Protein AF-A0A0C3QKX6-F1 (afdb_monomer_lite)

Radius of gyration: 18.32 Å; chains: 1; bounding box: 44×55×42 Å

Structure (mmCIF, N/CA/C/O backbone):
data_AF-A0A0C3QKX6-F1
#
_entry.id   AF-A0A0C3QKX6-F1
#
loop_
_atom_site.group_PDB
_atom_site.id
_atom_site.type_symbol
_atom_site.label_atom_id
_atom_site.label_alt_id
_atom_site.label_comp_id
_atom_site.label_asym_id
_atom_site.label_entity_id
_atom_site.label_seq_id
_atom_site.pdbx_PDB_ins_code
_atom_site.Cartn_x
_atom_site.Cartn_y
_atom_site.Cartn_z
_atom_site.occupancy
_atom_site.B_iso_or_equiv
_atom_site.auth_seq_id
_atom_site.auth_comp_id
_atom_site.auth_asym_id
_atom_site.auth_atom_id
_atom_site.pdbx_PDB_model_num
ATOM 1 N N . MET A 1 1 ? 13.218 -10.343 -18.473 1.00 65.88 1 MET A N 1
ATOM 2 C CA . MET A 1 1 ? 12.762 -9.660 -17.241 1.00 65.88 1 MET A CA 1
ATOM 3 C C . MET A 1 1 ? 13.297 -10.344 -15.984 1.00 65.88 1 MET A C 1
ATOM 5 O O . MET A 1 1 ? 13.924 -9.655 -15.203 1.00 65.88 1 MET A O 1
ATOM 9 N N . VAL A 1 2 ? 13.176 -11.673 -15.827 1.00 74.62 2 VAL A N 1
ATOM 10 C CA . VAL A 1 2 ? 13.753 -12.429 -14.684 1.00 74.62 2 VAL A CA 1
ATOM 11 C C . VAL A 1 2 ? 15.234 -12.101 -14.437 1.00 74.62 2 VAL A C 1
ATOM 13 O O . VAL A 1 2 ? 15.577 -11.628 -13.361 1.00 74.62 2 VAL A O 1
ATOM 16 N N . ALA A 1 3 ? 16.096 -12.263 -15.447 1.00 73.19 3 ALA A N 1
ATOM 17 C CA . ALA A 1 3 ? 17.525 -11.946 -15.328 1.00 73.19 3 ALA A CA 1
ATOM 18 C C . ALA A 1 3 ? 17.799 -10.447 -15.089 1.00 73.19 3 ALA A C 1
ATOM 20 O O . ALA A 1 3 ? 18.686 -10.092 -14.325 1.00 73.19 3 ALA A O 1
ATOM 21 N N . LEU A 1 4 ? 16.995 -9.562 -15.696 1.00 73.75 4 LEU A N 1
ATOM 22 C CA . LEU A 1 4 ? 17.106 -8.107 -15.523 1.00 73.75 4 LEU A CA 1
ATOM 23 C C . LEU A 1 4 ? 16.864 -7.693 -14.064 1.00 73.75 4 LEU A C 1
ATOM 25 O O . LEU A 1 4 ? 17.523 -6.796 -13.554 1.00 73.75 4 LEU A O 1
ATOM 29 N N . LEU A 1 5 ? 15.918 -8.358 -13.402 1.00 75.00 5 LEU A N 1
ATOM 30 C CA . LEU A 1 5 ? 15.537 -8.086 -12.020 1.00 75.00 5 LEU A CA 1
ATOM 31 C C . LEU A 1 5 ? 16.319 -8.938 -11.007 1.00 75.00 5 LEU A C 1
ATOM 33 O O . LEU A 1 5 ? 16.032 -8.857 -9.819 1.00 75.00 5 LEU A O 1
ATOM 37 N N . GLY A 1 6 ? 17.284 -9.754 -11.451 1.00 70.81 6 GLY A N 1
ATOM 38 C CA . GLY A 1 6 ? 18.056 -10.629 -10.560 1.00 70.81 6 GLY A CA 1
ATOM 39 C C . GLY A 1 6 ? 17.220 -11.739 -9.910 1.00 70.81 6 GLY A C 1
ATOM 40 O O . GLY A 1 6 ? 17.608 -12.292 -8.891 1.00 70.81 6 GLY A O 1
ATOM 41 N N . LEU A 1 7 ? 16.066 -12.088 -10.488 1.00 76.56 7 LEU A N 1
ATOM 42 C CA . LEU A 1 7 ? 15.128 -13.071 -9.922 1.00 76.56 7 LEU A CA 1
ATOM 43 C C . LEU A 1 7 ? 15.490 -14.523 -10.272 1.00 76.56 7 LEU A C 1
ATOM 45 O O . LEU A 1 7 ? 14.689 -15.434 -10.067 1.00 76.56 7 LEU A O 1
ATOM 49 N N . ASN A 1 8 ? 16.668 -14.752 -10.856 1.00 74.56 8 ASN A N 1
ATOM 50 C CA . ASN A 1 8 ? 17.126 -16.096 -11.177 1.00 74.56 8 ASN A CA 1
ATOM 51 C C . ASN A 1 8 ? 17.702 -16.758 -9.917 1.00 74.56 8 ASN A C 1
ATOM 53 O O . ASN A 1 8 ? 18.554 -16.175 -9.253 1.00 74.56 8 ASN A O 1
ATOM 57 N N . GLN A 1 9 ? 17.283 -17.989 -9.612 1.00 61.44 9 GLN A N 1
ATOM 58 C CA . GLN A 1 9 ? 17.730 -18.720 -8.415 1.00 61.44 9 GLN A CA 1
ATOM 59 C C . GLN A 1 9 ? 19.244 -18.996 -8.396 1.00 61.44 9 GLN A C 1
ATOM 61 O O . GLN A 1 9 ? 19.802 -19.243 -7.330 1.00 61.44 9 GLN A O 1
ATOM 66 N N . GLN A 1 10 ? 19.887 -18.940 -9.566 1.00 60.22 10 GLN A N 1
ATOM 67 C CA . GLN A 1 10 ? 21.320 -19.167 -9.780 1.00 60.22 10 GLN A CA 1
ATOM 68 C C . GLN A 1 10 ? 22.172 -17.885 -9.708 1.00 60.22 10 GLN A C 1
ATOM 70 O O . GLN A 1 10 ? 23.365 -17.945 -9.975 1.00 60.22 10 GLN A O 1
ATOM 75 N N . SER A 1 11 ? 21.572 -16.725 -9.420 1.00 62.50 11 SER A N 1
ATOM 76 C CA . SER A 1 11 ? 22.309 -15.466 -9.257 1.00 62.50 11 SER A CA 1
ATOM 77 C C . SER A 1 11 ? 22.877 -15.362 -7.843 1.00 62.50 11 SER A C 1
ATOM 79 O O . SER A 1 11 ? 22.126 -15.513 -6.876 1.00 62.50 11 SER A O 1
ATOM 81 N N . ASP A 1 12 ? 24.167 -15.040 -7.727 1.00 61.84 12 ASP A N 1
ATOM 82 C CA . ASP A 1 12 ? 24.819 -14.754 -6.440 1.00 61.84 12 ASP A CA 1
ATOM 83 C C . ASP A 1 12 ? 24.226 -13.501 -5.774 1.00 61.84 12 ASP A C 1
ATOM 85 O O . ASP A 1 12 ? 24.176 -13.393 -4.551 1.00 61.84 12 ASP A O 1
ATOM 89 N N . THR A 1 13 ? 23.671 -12.580 -6.569 1.00 66.44 13 THR A N 1
ATOM 90 C CA . THR A 1 13 ? 22.948 -11.411 -6.070 1.00 66.44 13 THR A CA 1
ATOM 91 C C . THR A 1 13 ? 21.443 -11.615 -6.112 1.00 66.44 13 THR A C 1
ATOM 93 O O . THR A 1 13 ? 20.811 -11.594 -7.172 1.00 66.44 13 THR A O 1
ATOM 96 N N . ARG A 1 14 ? 20.856 -11.799 -4.924 1.00 73.50 14 ARG A N 1
ATOM 97 C CA . ARG A 1 14 ? 19.404 -11.839 -4.732 1.00 73.50 14 ARG A CA 1
ATOM 98 C C . ARG A 1 14 ? 18.865 -10.447 -4.393 1.00 73.50 14 ARG A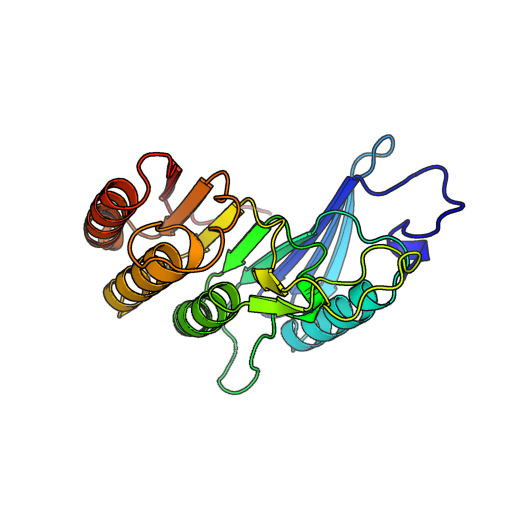 C 1
ATOM 100 O O . ARG A 1 14 ? 19.456 -9.755 -3.557 1.00 73.50 14 ARG A O 1
ATOM 107 N N . PRO A 1 15 ? 17.740 -10.034 -4.999 1.00 82.12 15 PRO A N 1
ATOM 108 C CA . PRO A 1 15 ? 17.103 -8.779 -4.647 1.00 82.12 15 PRO A CA 1
ATOM 109 C C . PRO A 1 15 ? 16.509 -8.855 -3.237 1.00 82.12 15 PRO A C 1
ATOM 111 O O . PRO A 1 15 ? 15.791 -9.796 -2.901 1.00 82.12 15 PRO A O 1
ATOM 114 N N . LEU A 1 16 ? 16.794 -7.829 -2.440 1.00 87.25 16 LEU A N 1
ATOM 115 C CA . LEU A 1 16 ? 16.204 -7.575 -1.125 1.00 87.25 16 LEU A CA 1
ATOM 116 C C . LEU A 1 16 ? 14.766 -7.067 -1.229 1.00 87.25 16 LEU A C 1
ATOM 118 O O . LEU A 1 16 ? 13.951 -7.315 -0.349 1.00 87.25 16 LEU A O 1
ATOM 122 N N . GLY A 1 17 ? 14.471 -6.330 -2.297 1.00 91.56 17 GLY A N 1
ATOM 123 C CA . GLY A 1 17 ? 13.167 -5.733 -2.532 1.00 91.56 17 GLY A CA 1
ATOM 124 C C . GLY A 1 17 ? 13.122 -5.005 -3.867 1.00 91.56 17 GLY A C 1
ATOM 125 O O . GLY A 1 17 ? 14.162 -4.625 -4.420 1.00 91.56 17 GLY A O 1
ATOM 126 N N . ILE A 1 18 ? 11.915 -4.813 -4.386 1.00 94.06 18 ILE A N 1
ATOM 127 C CA . ILE A 1 18 ? 11.672 -4.094 -5.638 1.00 94.06 18 ILE A CA 1
ATOM 128 C C . ILE A 1 18 ? 10.674 -2.974 -5.368 1.00 94.06 18 ILE A C 1
ATOM 130 O O . ILE A 1 18 ? 9.546 -3.233 -4.970 1.00 94.06 18 ILE A O 1
ATOM 134 N N . SER A 1 19 ? 11.058 -1.732 -5.639 1.00 95.12 19 SER A N 1
ATOM 135 C CA . SER A 1 19 ? 10.144 -0.595 -5.577 1.00 95.12 19 SER A CA 1
ATOM 136 C C . SER A 1 19 ? 9.721 -0.196 -6.989 1.00 95.12 19 SER A C 1
ATOM 138 O O . SER A 1 19 ? 10.561 0.094 -7.838 1.00 95.12 19 SER A O 1
ATOM 140 N N . ILE A 1 20 ? 8.418 -0.198 -7.254 1.00 94.88 20 ILE A N 1
ATOM 141 C CA . ILE A 1 20 ? 7.814 0.136 -8.543 1.00 94.88 20 ILE A CA 1
ATOM 142 C C . ILE A 1 20 ? 6.993 1.404 -8.354 1.00 94.88 20 ILE A C 1
ATOM 144 O O . ILE A 1 20 ? 6.008 1.401 -7.619 1.00 94.88 20 ILE A O 1
ATOM 148 N N . ALA A 1 21 ? 7.366 2.478 -9.038 1.00 92.69 21 ALA A N 1
ATOM 149 C CA . ALA A 1 21 ? 6.599 3.712 -9.069 1.00 92.69 21 ALA A CA 1
ATOM 150 C C . ALA A 1 21 ? 6.057 3.943 -10.479 1.00 92.69 21 ALA A C 1
ATOM 152 O O . ALA A 1 21 ? 6.812 3.981 -11.446 1.00 92.69 21 ALA A O 1
ATOM 153 N N . ALA A 1 22 ? 4.744 4.094 -10.596 1.00 90.12 22 ALA A N 1
ATOM 154 C CA . ALA A 1 22 ? 4.082 4.506 -11.823 1.00 90.12 22 ALA A CA 1
ATOM 155 C C . ALA A 1 22 ? 3.551 5.923 -11.636 1.00 90.12 22 ALA A C 1
ATOM 157 O O . ALA A 1 22 ? 2.748 6.150 -10.735 1.00 90.12 22 ALA A O 1
ATOM 158 N N . ASP A 1 23 ? 3.985 6.854 -12.479 1.00 86.31 23 ASP A N 1
ATOM 159 C CA . ASP A 1 23 ? 3.578 8.257 -12.417 1.00 86.31 23 ASP A CA 1
ATOM 160 C C . ASP A 1 23 ? 3.386 8.817 -13.827 1.00 86.31 23 ASP A C 1
ATOM 162 O O . ASP A 1 23 ? 4.299 8.732 -14.639 1.00 86.31 23 ASP A O 1
ATOM 166 N N . HIS A 1 24 ? 2.217 9.389 -14.127 1.00 82.00 24 HIS A N 1
ATOM 167 C CA . HIS A 1 24 ? 1.848 9.968 -15.429 1.00 82.00 24 HIS A CA 1
ATOM 168 C C . HIS A 1 24 ? 2.245 9.118 -16.648 1.00 82.00 24 HIS A C 1
ATOM 170 O O . HIS A 1 24 ? 1.455 8.312 -17.120 1.00 82.00 24 HIS A O 1
ATOM 176 N N . GLN A 1 25 ? 3.451 9.320 -17.183 1.00 86.12 25 GLN A N 1
ATOM 177 C CA . GLN A 1 25 ? 3.980 8.629 -18.357 1.00 86.12 25 GLN A CA 1
ATOM 178 C C . GLN A 1 25 ? 5.299 7.906 -18.070 1.00 86.12 25 GLN A C 1
ATOM 1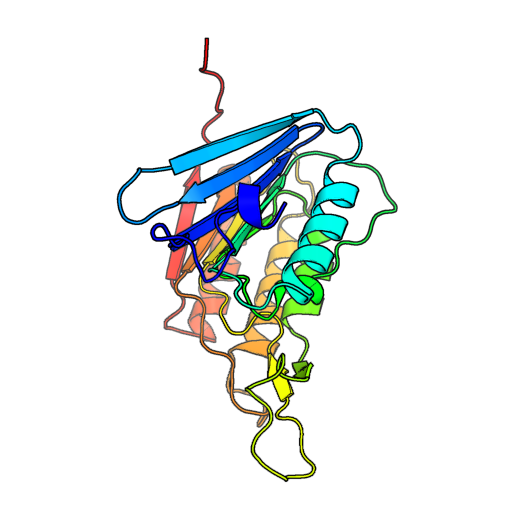80 O O . GLN A 1 25 ? 6.053 7.614 -18.994 1.00 86.12 25 GLN A O 1
ATOM 185 N N . ILE A 1 26 ? 5.623 7.659 -16.807 1.00 89.25 26 ILE A N 1
ATOM 186 C CA . ILE A 1 26 ? 6.892 7.089 -16.369 1.00 89.25 26 ILE A CA 1
ATOM 187 C C . ILE A 1 26 ? 6.616 5.891 -15.471 1.00 89.25 26 ILE A C 1
ATOM 189 O O . ILE A 1 26 ? 5.677 5.876 -14.672 1.00 89.25 26 ILE A O 1
ATOM 193 N N . ILE A 1 27 ? 7.443 4.864 -15.635 1.00 91.88 27 ILE A N 1
ATOM 194 C CA . ILE A 1 27 ? 7.562 3.775 -14.675 1.00 91.88 27 ILE A CA 1
ATOM 195 C C . ILE A 1 27 ? 9.007 3.672 -14.257 1.00 91.88 27 ILE A C 1
ATOM 197 O O . ILE A 1 27 ? 9.867 3.402 -15.098 1.00 91.88 27 ILE A O 1
ATOM 201 N N . ASP A 1 28 ? 9.222 3.803 -12.959 1.00 93.69 28 ASP A N 1
ATOM 202 C CA . ASP A 1 28 ? 10.502 3.582 -12.318 1.00 93.69 28 ASP A CA 1
ATOM 203 C C . ASP A 1 28 ? 10.467 2.256 -11.562 1.00 93.69 28 ASP A C 1
ATOM 205 O O . ASP A 1 28 ? 9.546 1.977 -10.792 1.00 93.69 28 ASP A O 1
ATOM 209 N N . ILE A 1 29 ? 11.473 1.419 -11.794 1.00 93.94 29 ILE A N 1
ATOM 210 C CA . ILE A 1 29 ? 11.681 0.153 -11.097 1.00 93.94 29 ILE A CA 1
ATOM 211 C C . ILE A 1 29 ? 13.044 0.221 -10.426 1.00 93.94 29 ILE A C 1
ATOM 213 O O . ILE A 1 29 ? 14.074 0.279 -11.097 1.00 93.94 29 ILE A O 1
ATOM 217 N N . HIS A 1 30 ? 13.042 0.195 -9.102 1.00 92.75 30 HIS A N 1
ATOM 218 C CA . HIS A 1 30 ? 14.230 0.203 -8.265 1.00 92.75 30 HIS A CA 1
ATOM 219 C C . HIS A 1 30 ? 14.410 -1.185 -7.660 1.00 92.75 30 HIS A C 1
ATOM 221 O O . HIS A 1 30 ? 13.552 -1.657 -6.922 1.00 92.75 30 HIS A O 1
ATOM 227 N N . VAL A 1 31 ? 15.524 -1.845 -7.957 1.00 91.12 31 VAL A N 1
ATOM 228 C CA . VAL A 1 31 ? 15.869 -3.157 -7.401 1.00 91.12 31 VAL A CA 1
ATOM 229 C C . VAL A 1 31 ? 16.956 -2.954 -6.354 1.00 91.12 31 VAL A C 1
ATOM 231 O O . VAL A 1 31 ? 18.042 -2.477 -6.689 1.00 91.12 31 VAL A O 1
ATOM 234 N N . ARG A 1 32 ? 16.657 -3.280 -5.094 1.00 88.00 32 ARG A N 1
ATOM 235 C CA . ARG A 1 32 ? 17.613 -3.236 -3.976 1.00 88.00 32 ARG A CA 1
ATOM 236 C C . ARG A 1 32 ? 18.330 -4.579 -3.869 1.00 88.00 32 ARG A C 1
ATOM 238 O O . ARG A 1 32 ? 17.662 -5.610 -3.854 1.00 88.00 32 ARG A O 1
ATOM 245 N N . GLU A 1 33 ? 19.655 -4.582 -3.765 1.00 85.25 33 GLU A N 1
ATOM 246 C CA . GLU A 1 33 ? 20.479 -5.800 -3.696 1.00 85.25 33 GLU A CA 1
ATOM 247 C C . GLU A 1 33 ? 21.404 -5.778 -2.480 1.00 85.25 33 GLU A C 1
ATOM 249 O O . GLU A 1 33 ? 21.792 -4.712 -2.009 1.00 85.25 33 GLU A O 1
ATOM 254 N N . HIS A 1 34 ? 21.758 -6.962 -1.973 1.00 68.62 34 HIS A N 1
ATOM 255 C CA . HIS A 1 34 ? 22.562 -7.112 -0.756 1.00 68.62 34 HIS A CA 1
ATOM 256 C C . HIS A 1 34 ? 23.959 -6.471 -0.836 1.00 68.62 34 HIS A C 1
ATOM 258 O O . HIS A 1 34 ? 24.413 -5.911 0.157 1.00 68.62 34 HIS A O 1
ATOM 264 N N . GLU A 1 35 ? 24.633 -6.546 -1.988 1.00 67.56 35 GLU A N 1
ATOM 265 C CA . GLU A 1 35 ? 26.068 -6.216 -2.09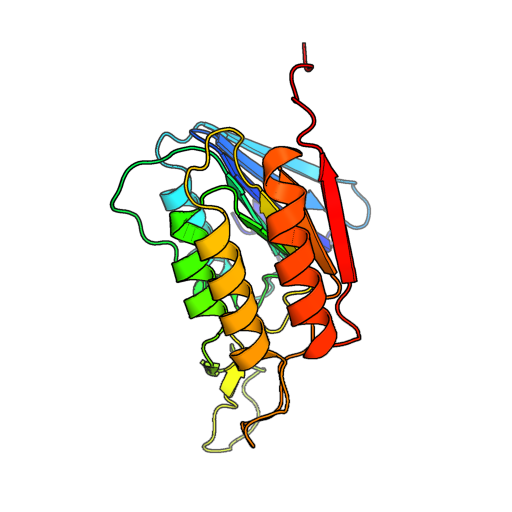0 1.00 67.56 35 GLU A CA 1
ATOM 266 C C . GLU A 1 35 ? 26.395 -5.134 -3.133 1.00 67.56 35 GLU A C 1
ATOM 268 O O . GLU A 1 35 ? 27.419 -4.466 -3.030 1.00 67.56 35 GLU A O 1
ATOM 273 N N . ILE A 1 36 ? 25.523 -4.921 -4.125 1.00 62.03 36 ILE A N 1
ATOM 274 C CA . ILE A 1 36 ? 25.805 -4.081 -5.308 1.00 62.03 36 ILE A CA 1
ATOM 275 C C . ILE A 1 36 ? 25.125 -2.695 -5.217 1.00 62.03 36 ILE A C 1
ATOM 277 O O . ILE A 1 36 ? 25.334 -1.819 -6.055 1.00 62.03 36 ILE A O 1
ATOM 281 N N . GLY A 1 37 ? 24.340 -2.441 -4.165 1.00 75.06 37 GLY A N 1
ATOM 282 C CA . GLY A 1 37 ? 23.562 -1.210 -4.010 1.00 75.06 37 GLY A CA 1
ATOM 283 C C . GLY A 1 37 ? 22.178 -1.328 -4.655 1.00 75.06 37 GLY A C 1
ATOM 284 O O . GLY A 1 37 ? 21.429 -2.257 -4.352 1.00 75.06 37 GLY A O 1
ATOM 285 N N . SER A 1 38 ? 21.796 -0.374 -5.510 1.00 83.06 38 SER A N 1
ATOM 286 C CA . SER A 1 38 ? 20.475 -0.365 -6.158 1.00 83.06 38 SER A CA 1
ATOM 287 C C . SER A 1 38 ? 20.557 -0.141 -7.663 1.00 83.06 38 SER A C 1
ATOM 289 O O . SER A 1 38 ? 21.245 0.777 -8.112 1.00 83.06 38 SER A O 1
ATOM 291 N N . ARG A 1 39 ? 19.786 -0.912 -8.434 1.00 88.31 39 ARG A N 1
ATOM 292 C CA . ARG A 1 39 ? 19.598 -0.700 -9.878 1.00 88.31 39 ARG A CA 1
ATOM 293 C C . ARG A 1 39 ? 18.295 0.040 -10.126 1.00 88.31 39 ARG A C 1
ATOM 295 O O . ARG A 1 39 ? 17.279 -0.299 -9.527 1.00 88.31 39 ARG A O 1
ATOM 302 N N . VAL A 1 40 ? 18.319 1.023 -11.020 1.00 89.62 40 VAL A N 1
ATOM 303 C CA . VAL A 1 40 ? 17.141 1.823 -11.372 1.00 89.62 40 V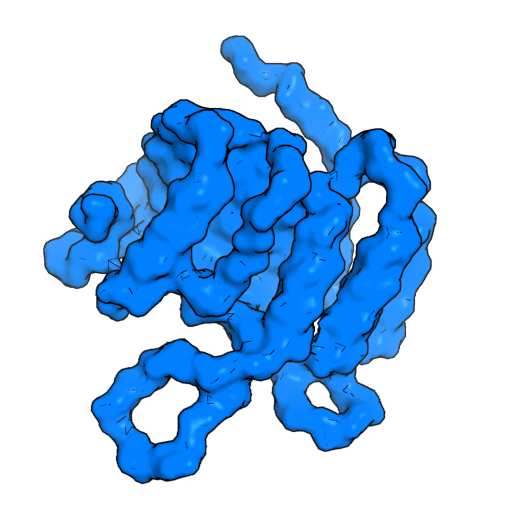AL A CA 1
ATOM 304 C C . VAL A 1 40 ? 16.868 1.691 -12.860 1.00 89.62 40 VAL A C 1
ATOM 306 O O . VAL A 1 40 ? 17.759 1.893 -13.683 1.00 89.62 40 VAL A O 1
ATOM 309 N N . PHE A 1 41 ? 15.626 1.367 -13.202 1.00 91.12 41 PHE A N 1
ATOM 310 C CA . PHE A 1 41 ? 15.138 1.320 -14.572 1.00 91.12 41 PHE A CA 1
ATOM 311 C C . PHE A 1 41 ? 13.983 2.301 -14.715 1.00 91.12 41 PHE A C 1
ATOM 313 O O . PHE A 1 41 ? 12.959 2.123 -14.064 1.00 91.12 41 PHE A O 1
ATOM 320 N N . SER A 1 42 ? 14.139 3.302 -15.578 1.00 92.50 42 SER A N 1
ATOM 321 C CA . SER A 1 42 ? 13.094 4.282 -15.869 1.00 92.50 42 SER A CA 1
ATOM 322 C C . SER A 1 42 ? 12.609 4.123 -17.304 1.00 92.50 42 SER A C 1
ATOM 324 O O . SER A 1 42 ? 13.409 4.032 -18.241 1.00 92.50 42 SER A O 1
ATOM 326 N N . PHE A 1 43 ? 11.293 4.062 -17.486 1.00 90.69 43 PHE A N 1
ATOM 327 C CA . PHE A 1 43 ? 10.673 3.860 -18.789 1.00 90.69 43 PHE A CA 1
ATOM 328 C C . PHE A 1 43 ? 9.592 4.897 -19.053 1.00 90.69 43 PHE A C 1
ATOM 330 O O . PHE A 1 43 ? 8.593 4.949 -18.340 1.00 90.69 43 PHE A O 1
ATOM 337 N N . LEU A 1 44 ? 9.716 5.614 -20.171 1.00 91.25 44 LEU A N 1
ATOM 338 C CA . LEU A 1 44 ? 8.614 6.397 -20.724 1.00 91.25 44 LEU A CA 1
ATOM 339 C C . LEU A 1 44 ? 7.526 5.453 -21.258 1.00 91.25 44 LEU A C 1
ATOM 341 O O . LEU A 1 44 ? 7.761 4.640 -22.161 1.00 91.25 44 LEU A O 1
ATOM 345 N N . ARG A 1 45 ? 6.328 5.526 -20.688 1.00 86.62 45 ARG A N 1
ATOM 346 C CA . ARG A 1 45 ? 5.160 4.706 -21.008 1.00 86.62 45 ARG A CA 1
ATOM 347 C C . ARG A 1 45 ? 3.898 5.568 -20.991 1.00 86.62 45 ARG A C 1
ATOM 349 O O . ARG A 1 45 ? 3.460 5.935 -19.914 1.00 86.62 45 ARG A O 1
ATOM 356 N N . PRO A 1 46 ? 3.229 5.779 -22.139 1.00 82.88 46 PRO A N 1
ATOM 357 C CA . PRO A 1 46 ? 1.993 6.570 -22.209 1.00 82.88 46 PRO A CA 1
ATOM 358 C C . PRO A 1 46 ? 0.801 6.019 -21.415 1.00 82.88 46 PRO A C 1
ATOM 360 O O . PRO A 1 46 ? -0.229 6.672 -21.360 1.00 82.88 46 PRO A O 1
ATOM 363 N N . ARG A 1 47 ? 0.893 4.776 -20.923 1.00 85.06 47 ARG A N 1
ATOM 364 C CA . ARG A 1 47 ? -0.137 4.089 -20.128 1.00 85.06 47 ARG A CA 1
ATOM 365 C C . ARG A 1 47 ? 0.548 3.257 -19.046 1.00 85.06 47 ARG A C 1
ATOM 367 O O . ARG A 1 47 ? 0.635 2.028 -19.193 1.00 85.06 47 ARG A O 1
ATOM 374 N N . PRO A 1 48 ? 1.120 3.881 -18.007 1.00 85.81 48 PRO A N 1
ATOM 375 C CA . PRO A 1 48 ? 1.981 3.180 -17.073 1.00 85.81 48 PRO A CA 1
ATOM 376 C C . PRO A 1 48 ? 1.236 2.073 -16.314 1.00 85.81 48 PRO A C 1
ATOM 378 O O . PRO A 1 48 ? 1.783 0.992 -16.095 1.00 85.81 48 PRO A O 1
ATOM 381 N N . LEU A 1 49 ? -0.057 2.252 -16.025 1.00 85.31 49 LEU A N 1
ATOM 382 C CA . LEU A 1 49 ? -0.862 1.246 -15.319 1.00 85.31 49 LEU A CA 1
ATOM 383 C C . LEU A 1 49 ? -0.965 -0.083 -16.057 1.00 85.31 49 LEU A C 1
ATOM 385 O O . LEU A 1 49 ? -1.020 -1.134 -15.422 1.00 85.31 49 LEU A O 1
ATOM 389 N N . ARG A 1 50 ? -0.965 -0.073 -17.394 1.00 86.94 50 ARG A N 1
ATOM 390 C CA . ARG A 1 50 ? -0.980 -1.322 -18.169 1.00 86.94 50 ARG A CA 1
ATOM 391 C C . ARG A 1 50 ? 0.290 -2.123 -17.947 1.00 86.94 50 ARG A C 1
ATOM 393 O O . ARG A 1 50 ? 0.224 -3.338 -17.799 1.00 86.94 50 ARG A O 1
ATOM 400 N N . MET A 1 51 ? 1.432 -1.450 -17.894 1.00 88.56 51 MET A N 1
ATOM 401 C CA . MET A 1 51 ? 2.697 -2.109 -17.598 1.00 88.56 51 MET A CA 1
ATOM 402 C C . MET A 1 51 ? 2.755 -2.553 -16.136 1.00 88.56 51 MET A C 1
ATOM 404 O O . MET A 1 51 ? 3.199 -3.666 -15.889 1.00 88.56 51 MET A O 1
ATOM 408 N N . VAL A 1 52 ? 2.227 -1.775 -15.185 1.00 90.38 52 VAL A N 1
ATOM 409 C CA . VAL A 1 52 ? 2.081 -2.239 -13.794 1.00 90.38 52 VAL A CA 1
ATOM 410 C C . VAL A 1 52 ? 1.256 -3.533 -13.748 1.00 90.38 52 VAL A C 1
ATOM 412 O O . VAL A 1 52 ? 1.717 -4.525 -13.198 1.00 90.38 52 VAL A O 1
ATOM 415 N N . LYS A 1 53 ? 0.096 -3.601 -14.413 1.00 90.00 53 LYS A N 1
ATOM 416 C CA . LYS A 1 53 ? -0.707 -4.840 -14.500 1.00 90.00 53 LYS A CA 1
ATOM 417 C C . LYS A 1 53 ? 0.083 -6.020 -15.082 1.00 90.00 53 LYS A C 1
ATOM 419 O O . LYS A 1 53 ? -0.033 -7.141 -14.591 1.00 90.00 53 LYS A O 1
ATOM 424 N N . LEU A 1 54 ? 0.880 -5.780 -16.126 1.00 91.00 54 LEU A N 1
ATOM 425 C CA . LEU A 1 54 ? 1.745 -6.805 -16.720 1.00 91.00 54 LEU A CA 1
ATOM 426 C C . LEU A 1 54 ? 2.842 -7.265 -15.755 1.00 91.00 54 LEU A C 1
ATOM 428 O O . LEU A 1 54 ? 3.097 -8.463 -15.676 1.00 91.00 54 LEU A O 1
ATOM 432 N N . LEU A 1 55 ? 3.448 -6.342 -15.006 1.00 92.19 55 LEU A N 1
ATOM 433 C CA . LEU A 1 55 ? 4.436 -6.656 -13.975 1.00 92.19 55 LEU A CA 1
ATOM 434 C C . LEU A 1 55 ? 3.816 -7.505 -12.865 1.00 92.19 55 LEU A C 1
ATOM 436 O O . LEU A 1 55 ? 4.392 -8.525 -12.514 1.00 92.19 55 LEU A O 1
ATOM 440 N N . GLY A 1 56 ? 2.618 -7.160 -12.387 1.00 92.00 56 GLY A N 1
ATOM 441 C CA . GLY A 1 56 ? 1.903 -7.964 -11.392 1.00 92.00 56 GLY A CA 1
ATOM 442 C C . GLY A 1 56 ? 1.712 -9.405 -11.866 1.00 92.00 56 GLY A C 1
ATOM 443 O O . GLY A 1 56 ? 2.116 -10.344 -11.190 1.00 92.00 56 GLY A O 1
ATOM 444 N N . ARG A 1 57 ? 1.200 -9.597 -13.091 1.00 91.19 57 ARG A N 1
ATOM 445 C CA . ARG A 1 57 ? 1.076 -10.939 -13.696 1.00 91.19 57 ARG A CA 1
ATOM 446 C C . ARG A 1 57 ? 2.420 -11.646 -13.832 1.00 91.19 57 ARG A C 1
ATOM 448 O O . ARG A 1 57 ? 2.502 -12.843 -13.580 1.00 91.19 57 ARG A O 1
ATOM 455 N N . PHE A 1 58 ? 3.465 -10.924 -14.223 1.00 91.00 58 PHE A N 1
ATOM 456 C CA . PHE A 1 58 ? 4.807 -11.482 -14.287 1.00 91.00 58 PHE A CA 1
ATOM 457 C C . PHE A 1 58 ? 5.240 -12.007 -12.913 1.00 91.00 58 PHE A C 1
ATOM 459 O O . PHE A 1 58 ? 5.621 -13.168 -12.834 1.00 91.00 58 PHE A O 1
ATOM 466 N N . PHE A 1 59 ? 5.089 -11.227 -11.838 1.00 89.69 59 PHE A N 1
ATOM 467 C CA . PHE A 1 59 ? 5.460 -11.636 -10.479 1.00 89.69 59 PHE A CA 1
ATOM 468 C C . PHE A 1 59 ? 4.677 -12.849 -9.960 1.00 89.69 59 PHE A C 1
ATOM 470 O O . PHE A 1 59 ? 5.261 -13.665 -9.253 1.00 89.69 59 PHE A O 1
ATOM 477 N N . THR A 1 60 ? 3.423 -13.050 -10.386 1.00 86.94 60 THR A N 1
ATOM 478 C CA . THR A 1 60 ? 2.650 -14.252 -10.001 1.00 86.94 60 THR A CA 1
ATOM 479 C C . THR A 1 60 ? 3.227 -15.571 -10.516 1.00 86.94 60 THR A C 1
ATOM 481 O O . THR A 1 60 ? 2.911 -16.621 -9.963 1.00 86.94 60 THR A O 1
ATOM 484 N N . VAL A 1 61 ? 4.048 -15.540 -11.573 1.00 86.38 61 VAL A N 1
ATOM 485 C CA . VAL A 1 61 ? 4.624 -16.751 -12.184 1.00 86.38 61 VAL A CA 1
ATOM 486 C C . VAL A 1 61 ? 6.118 -16.918 -11.900 1.00 86.38 61 VAL A C 1
ATOM 488 O O . VAL A 1 61 ? 6.711 -17.906 -12.332 1.00 86.38 61 VAL A O 1
ATOM 491 N N . VAL A 1 62 ? 6.751 -15.972 -11.198 1.00 82.75 62 VAL A N 1
ATOM 492 C CA . VAL A 1 62 ? 8.169 -16.091 -10.827 1.00 82.75 62 VAL A CA 1
ATOM 493 C C . VAL A 1 62 ? 8.279 -16.965 -9.574 1.00 82.75 62 VAL A C 1
ATOM 495 O O . VAL A 1 62 ? 7.551 -16.729 -8.613 1.00 82.75 62 VAL A O 1
ATOM 498 N N . PRO A 1 63 ? 9.197 -17.949 -9.530 1.00 75.00 63 PRO A N 1
ATOM 499 C CA . PRO A 1 63 ? 9.319 -18.867 -8.391 1.00 75.00 63 PRO A CA 1
ATOM 500 C C . PRO A 1 63 ? 9.768 -18.188 -7.090 1.00 75.00 63 PRO A C 1
ATOM 502 O O . PRO A 1 63 ? 9.572 -18.733 -6.010 1.00 75.00 63 PRO A O 1
ATOM 505 N N . PHE A 1 64 ? 10.390 -17.014 -7.186 1.00 80.38 64 PHE A N 1
ATOM 506 C CA . PHE A 1 64 ? 10.736 -16.170 -6.052 1.00 80.38 64 PHE A CA 1
ATOM 507 C C . PHE A 1 64 ? 10.337 -14.735 -6.379 1.00 80.38 64 PHE A C 1
ATOM 509 O O . PHE A 1 64 ? 10.781 -14.181 -7.388 1.00 80.38 64 PHE A O 1
ATOM 516 N N . CYS A 1 65 ? 9.517 -14.140 -5.517 1.00 84.00 65 CYS A N 1
ATOM 517 C CA . CYS A 1 65 ? 9.183 -12.729 -5.585 1.00 84.00 65 CYS A CA 1
ATOM 518 C C . CYS A 1 65 ? 9.648 -12.051 -4.289 1.00 84.00 65 CYS A C 1
ATOM 520 O O . CYS A 1 65 ? 9.110 -12.375 -3.230 1.00 84.00 65 CYS A O 1
ATOM 522 N N . PRO A 1 66 ? 10.638 -11.140 -4.342 1.00 88.94 66 PRO A N 1
ATOM 523 C CA . PRO A 1 66 ? 11.030 -10.365 -3.172 1.00 88.94 66 PRO A CA 1
ATOM 524 C C . PRO A 1 66 ? 9.891 -9.414 -2.757 1.00 88.94 66 PRO A C 1
ATOM 526 O O . PRO A 1 66 ? 8.966 -9.195 -3.549 1.00 88.94 66 PRO A O 1
ATOM 529 N N . PRO A 1 67 ? 9.966 -8.817 -1.554 1.00 93.31 67 PRO A N 1
ATOM 530 C CA . PRO A 1 67 ? 9.049 -7.762 -1.137 1.00 93.31 67 PRO A CA 1
ATOM 531 C C . PRO A 1 67 ? 8.949 -6.639 -2.176 1.00 93.31 67 PRO A C 1
ATOM 533 O O . PRO A 1 67 ? 9.961 -6.190 -2.730 1.00 93.31 67 PRO A O 1
ATOM 536 N N . ILE A 1 68 ? 7.720 -6.206 -2.454 1.00 95.00 68 ILE A N 1
ATOM 537 C CA . ILE A 1 68 ? 7.415 -5.158 -3.426 1.00 95.00 68 ILE A CA 1
ATOM 538 C C . ILE A 1 68 ? 6.845 -3.929 -2.724 1.00 95.00 68 ILE A C 1
ATOM 540 O O . ILE A 1 68 ? 5.831 -4.011 -2.027 1.00 95.00 68 ILE A O 1
ATOM 544 N N . ASP A 1 69 ? 7.452 -2.779 -3.010 1.00 95.81 69 ASP A N 1
ATOM 545 C CA . ASP A 1 69 ? 6.876 -1.466 -2.741 1.00 95.81 69 ASP A CA 1
ATOM 546 C C . ASP A 1 69 ? 6.205 -0.958 -4.019 1.00 95.81 69 ASP A C 1
ATOM 548 O O . ASP A 1 69 ? 6.862 -0.815 -5.050 1.00 95.81 69 ASP A O 1
ATOM 552 N N . LEU A 1 70 ? 4.910 -0.664 -3.983 1.00 94.94 70 LEU A N 1
ATOM 553 C CA . LEU A 1 70 ? 4.170 -0.195 -5.151 1.00 94.94 70 LEU A CA 1
ATOM 554 C C . LEU A 1 70 ? 3.640 1.219 -4.918 1.00 94.94 70 LEU A C 1
ATOM 556 O O . LEU A 1 70 ? 2.819 1.439 -4.036 1.00 94.94 70 LEU A O 1
ATOM 560 N N . ALA A 1 71 ? 4.063 2.171 -5.745 1.00 92.19 71 ALA A N 1
ATOM 561 C CA . ALA A 1 71 ? 3.556 3.536 -5.747 1.00 92.19 71 ALA A CA 1
ATOM 562 C C . ALA A 1 71 ? 2.787 3.821 -7.040 1.00 92.19 71 ALA A C 1
ATOM 564 O O . ALA A 1 71 ? 3.344 3.768 -8.137 1.00 92.19 71 ALA A O 1
ATOM 565 N N . ILE A 1 72 ? 1.504 4.153 -6.917 1.00 88.06 72 ILE A N 1
ATOM 566 C CA . ILE A 1 72 ? 0.639 4.520 -8.041 1.00 88.06 72 ILE A CA 1
ATOM 567 C C . ILE A 1 72 ? 0.293 6.003 -7.916 1.00 88.06 72 ILE A C 1
ATOM 569 O O . ILE A 1 72 ? -0.514 6.401 -7.068 1.00 88.06 72 ILE A O 1
ATOM 573 N N . ARG A 1 73 ? 0.920 6.808 -8.776 1.00 84.00 73 ARG A N 1
ATOM 574 C CA . ARG A 1 73 ? 0.894 8.271 -8.777 1.00 84.00 73 ARG A CA 1
ATOM 575 C C . ARG A 1 73 ? 0.379 8.858 -10.101 1.00 84.00 73 ARG A C 1
ATOM 577 O O . ARG A 1 73 ? 0.269 8.165 -11.112 1.00 84.00 73 ARG A O 1
ATOM 584 N N . GLY A 1 74 ? 0.072 10.153 -10.084 1.00 71.88 74 GLY A N 1
ATOM 585 C CA . GLY A 1 74 ? -0.281 10.949 -11.268 1.00 71.88 74 GLY A CA 1
ATOM 586 C C . GLY A 1 74 ? -1.767 10.922 -11.625 1.00 71.88 74 GLY A C 1
ATOM 587 O O . GLY A 1 74 ? -2.556 10.306 -10.914 1.00 71.88 74 GLY A O 1
ATOM 588 N N . TYR A 1 75 ? -2.159 11.603 -12.708 1.00 57.38 75 TYR A N 1
ATOM 589 C CA . TYR A 1 75 ? -3.542 11.678 -13.207 1.00 57.38 75 TYR A CA 1
ATOM 590 C C . TYR A 1 75 ? -3.706 10.797 -14.453 1.00 57.38 75 TYR A C 1
ATOM 592 O O . TYR A 1 75 ? -3.041 11.021 -15.457 1.00 57.38 75 TYR A O 1
ATOM 600 N N . GLU A 1 76 ? -4.609 9.815 -14.423 1.00 59.41 76 GLU A N 1
ATOM 601 C CA . GLU A 1 76 ? -5.036 9.105 -15.636 1.00 59.41 76 GLU A CA 1
ATOM 602 C C . GLU A 1 76 ? -6.537 8.825 -15.599 1.00 59.41 76 GLU A C 1
ATOM 604 O O . GLU A 1 76 ? -7.121 8.542 -14.550 1.00 59.41 76 GLU A O 1
ATOM 609 N N . THR A 1 77 ? -7.118 8.943 -16.788 1.00 50.97 77 THR A N 1
ATOM 610 C CA . THR A 1 77 ? -8.533 8.973 -17.149 1.00 50.97 77 THR A CA 1
ATOM 611 C C . THR A 1 77 ? -9.327 7.729 -16.737 1.00 50.97 77 THR A C 1
ATOM 613 O O . THR A 1 77 ? -8.798 6.631 -16.564 1.00 50.97 77 THR A O 1
ATOM 616 N N . GLN A 1 78 ? -10.640 7.930 -16.576 1.00 51.38 78 GLN A N 1
ATOM 617 C CA . GLN A 1 78 ? -11.637 6.898 -16.278 1.00 51.38 78 GLN A CA 1
ATOM 618 C C . GLN A 1 78 ? -11.450 5.643 -17.151 1.00 51.38 78 GLN A C 1
ATOM 620 O O . GLN A 1 78 ? -11.430 5.732 -18.375 1.00 51.38 78 GLN A O 1
ATOM 625 N N . GLY A 1 79 ? -11.375 4.465 -16.520 1.00 58.47 79 GLY A N 1
ATOM 626 C CA . GLY A 1 79 ? -11.603 3.181 -17.196 1.00 58.47 79 GLY A CA 1
ATOM 627 C C . GLY A 1 79 ? -10.684 2.034 -16.779 1.00 58.47 79 GLY A C 1
ATOM 628 O O . GLY A 1 79 ? -11.122 0.886 -16.772 1.00 58.47 79 GLY A O 1
ATOM 629 N N . ASP A 1 80 ? -9.439 2.303 -16.380 1.00 66.19 80 ASP A N 1
ATOM 630 C CA . ASP A 1 80 ? -8.489 1.235 -16.049 1.00 66.19 80 ASP A CA 1
ATOM 631 C C . ASP A 1 80 ? -8.501 0.911 -14.540 1.00 66.19 80 ASP A C 1
ATOM 633 O O . ASP A 1 80 ? -7.817 1.535 -13.731 1.00 66.19 80 ASP A O 1
ATOM 637 N N . LEU A 1 81 ? -9.293 -0.099 -14.161 1.00 75.94 81 LEU A N 1
ATOM 638 C CA . LEU A 1 81 ? -9.346 -0.647 -12.799 1.00 75.94 81 LEU A CA 1
ATOM 639 C C . LEU A 1 81 ? -8.011 -1.285 -12.402 1.00 75.94 81 LEU A C 1
ATOM 641 O O . LEU A 1 81 ? -7.460 -2.074 -13.172 1.00 75.94 81 LEU A O 1
ATOM 645 N N . PHE A 1 82 ? -7.502 -0.958 -11.214 1.00 85.12 82 PHE A N 1
ATOM 646 C CA . PHE A 1 82 ? -6.322 -1.596 -10.633 1.00 85.12 82 PHE A CA 1
ATOM 647 C C . PHE A 1 82 ? -6.735 -2.804 -9.782 1.00 85.12 82 PHE A C 1
ATOM 649 O O . PHE A 1 82 ? -7.649 -2.690 -8.966 1.00 85.12 82 PHE A O 1
ATOM 656 N N . ASP A 1 83 ? -6.063 -3.934 -9.994 1.00 87.81 83 ASP A N 1
ATOM 657 C CA . ASP A 1 83 ? -6.313 -5.211 -9.322 1.00 87.81 83 ASP A CA 1
ATOM 658 C C . ASP A 1 83 ? -5.109 -5.562 -8.437 1.00 87.81 83 ASP A C 1
ATOM 660 O O . ASP A 1 83 ? -3.972 -5.619 -8.923 1.00 87.81 83 ASP A O 1
ATOM 664 N N . LEU A 1 84 ? -5.364 -5.756 -7.142 1.00 91.00 84 LEU A N 1
ATOM 665 C CA . LEU A 1 84 ? -4.363 -6.114 -6.139 1.00 91.00 84 LEU A CA 1
ATOM 666 C C . LEU A 1 84 ? -4.027 -7.606 -6.124 1.00 91.00 84 LEU A C 1
ATOM 668 O O . LEU A 1 84 ? -2.947 -7.960 -5.647 1.00 91.00 84 LEU A O 1
ATOM 672 N N . ALA A 1 85 ? -4.889 -8.477 -6.657 1.00 91.12 85 ALA A N 1
ATOM 673 C CA . ALA A 1 85 ? -4.714 -9.925 -6.547 1.00 91.12 85 ALA A CA 1
ATOM 674 C C . ALA A 1 85 ? -3.333 -10.425 -7.029 1.00 91.12 85 ALA A C 1
ATOM 676 O O . ALA A 1 85 ? -2.716 -11.215 -6.309 1.00 91.12 85 ALA A O 1
ATOM 677 N N . PRO A 1 86 ? -2.763 -9.932 -8.154 1.00 91.56 86 PRO A N 1
ATOM 678 C CA . PRO A 1 86 ? -1.437 -10.357 -8.608 1.00 91.56 86 PRO A CA 1
ATOM 679 C C . PRO A 1 86 ? -0.284 -9.984 -7.664 1.00 91.56 86 PRO A C 1
ATOM 681 O O . PRO A 1 86 ? 0.807 -10.530 -7.780 1.00 91.56 86 PRO A O 1
ATOM 684 N N . TRP A 1 87 ? -0.513 -9.048 -6.745 1.00 92.56 87 TRP A N 1
ATOM 685 C CA . TRP A 1 87 ? 0.491 -8.523 -5.820 1.00 92.56 87 TRP A CA 1
ATOM 686 C C . TRP A 1 87 ? 0.376 -9.127 -4.422 1.00 92.56 87 TRP A C 1
ATOM 688 O O . TRP A 1 87 ? 1.264 -8.923 -3.600 1.00 92.56 87 TRP A O 1
ATOM 698 N N . SER A 1 88 ? -0.701 -9.868 -4.139 1.00 90.88 88 SER A N 1
ATOM 699 C CA . SER A 1 88 ? -1.048 -10.318 -2.787 1.00 90.88 88 SER A CA 1
ATOM 700 C C . SER A 1 88 ? 0.111 -11.018 -2.074 1.00 90.88 88 SER A C 1
ATOM 702 O O . SER A 1 88 ? 0.401 -10.706 -0.927 1.00 90.88 88 SER A O 1
ATOM 704 N N . GLY A 1 89 ? 0.832 -11.914 -2.751 1.00 88.69 89 GLY A N 1
ATOM 705 C CA . GLY A 1 89 ? 1.913 -12.677 -2.118 1.00 88.69 89 GLY A CA 1
ATOM 706 C C . GLY A 1 89 ? 3.155 -11.862 -1.734 1.00 88.69 89 GLY A C 1
ATOM 707 O O . GLY A 1 89 ? 3.892 -12.274 -0.843 1.00 88.69 89 GLY A O 1
ATOM 708 N N . CYS A 1 90 ? 3.398 -10.717 -2.374 1.00 91.75 90 CYS A N 1
ATOM 709 C CA . CYS A 1 90 ? 4.683 -10.013 -2.294 1.00 91.75 90 CYS A CA 1
ATOM 710 C C . CYS A 1 90 ? 4.581 -8.527 -1.934 1.00 91.75 90 CYS A C 1
ATOM 712 O O . CYS A 1 90 ? 5.610 -7.892 -1.728 1.00 91.75 90 CYS A O 1
ATOM 714 N N . LEU A 1 91 ? 3.380 -7.949 -1.890 1.00 94.69 91 LEU A N 1
ATOM 715 C CA . LEU A 1 91 ? 3.202 -6.529 -1.599 1.00 94.69 91 LEU A CA 1
ATOM 716 C C . LEU A 1 91 ? 3.499 -6.231 -0.123 1.00 94.69 91 LEU A C 1
ATOM 718 O O . LEU A 1 91 ? 2.782 -6.697 0.760 1.00 94.69 91 LEU A O 1
ATOM 722 N N . GLU A 1 92 ? 4.526 -5.419 0.120 1.00 94.94 92 GLU A N 1
ATOM 723 C CA . GLU A 1 92 ? 4.950 -4.968 1.452 1.00 94.94 92 GLU A CA 1
ATOM 724 C C . GLU A 1 92 ? 4.546 -3.511 1.711 1.00 94.94 92 GLU A C 1
ATOM 726 O O . GLU A 1 92 ? 4.168 -3.152 2.829 1.00 94.94 92 GLU A O 1
ATOM 731 N N . SER A 1 93 ? 4.557 -2.672 0.673 1.00 95.75 93 SER A N 1
ATOM 732 C CA . SER A 1 93 ? 4.205 -1.255 0.770 1.00 95.75 93 SER A CA 1
ATOM 733 C C . SER A 1 93 ? 3.320 -0.818 -0.387 1.00 95.75 93 SER A C 1
ATOM 735 O O . SER A 1 93 ? 3.551 -1.201 -1.536 1.00 95.75 93 SER A O 1
ATOM 737 N N . LEU A 1 94 ? 2.324 0.018 -0.095 1.00 94.25 94 LEU A N 1
ATOM 738 C CA . LEU A 1 94 ? 1.418 0.585 -1.086 1.00 94.25 94 LEU A CA 1
ATOM 739 C C . LEU A 1 94 ? 1.286 2.098 -0.901 1.00 94.25 94 LEU A C 1
ATOM 741 O O . LEU A 1 94 ? 0.774 2.561 0.116 1.00 94.25 94 LEU A O 1
ATOM 745 N N . GLU A 1 95 ? 1.697 2.872 -1.903 1.00 92.00 95 GLU A N 1
ATOM 746 C CA . GLU A 1 95 ? 1.433 4.307 -1.996 1.00 92.00 95 GLU A CA 1
ATOM 747 C C . GLU A 1 95 ? 0.401 4.588 -3.086 1.00 92.00 95 GLU A C 1
ATOM 749 O O . GLU A 1 95 ? 0.552 4.178 -4.239 1.00 92.00 95 GLU A O 1
ATOM 754 N N . LEU A 1 96 ? -0.628 5.348 -2.733 1.00 87.75 96 LEU A N 1
ATOM 755 C CA . LEU A 1 96 ? -1.688 5.753 -3.644 1.00 87.75 96 LEU A CA 1
ATOM 756 C C . LEU A 1 96 ? -1.781 7.283 -3.640 1.00 87.75 96 LEU A C 1
ATOM 758 O O . LEU A 1 96 ? -1.766 7.877 -2.564 1.00 87.75 96 LEU A O 1
ATOM 762 N N . SER A 1 97 ? -1.907 7.917 -4.815 1.00 81.50 97 SER A N 1
ATOM 763 C CA . SER A 1 97 ? -2.113 9.379 -4.931 1.00 81.50 97 SER A CA 1
ATOM 764 C C . SER A 1 97 ? -3.457 9.823 -5.532 1.00 81.50 97 SER A C 1
ATOM 766 O O . SER A 1 97 ? -3.683 11.020 -5.705 1.00 81.50 97 SER A O 1
ATOM 768 N N . GLN A 1 98 ? -4.323 8.884 -5.927 1.00 73.19 98 GLN A N 1
ATOM 769 C CA . GLN A 1 98 ? -5.626 9.182 -6.523 1.00 73.19 98 GLN A CA 1
ATOM 770 C C . GLN A 1 98 ? -6.800 8.792 -5.609 1.00 73.19 98 GLN A C 1
ATOM 772 O O . GLN A 1 98 ? -7.085 7.597 -5.479 1.00 73.19 98 GLN A O 1
ATOM 777 N N . PRO A 1 99 ? -7.557 9.778 -5.103 1.00 68.31 99 PRO A N 1
ATOM 778 C CA . PRO A 1 99 ? -8.812 9.613 -4.376 1.00 68.31 99 PRO A CA 1
ATOM 779 C C . PRO A 1 99 ? -9.714 8.427 -4.733 1.00 68.31 99 PRO A C 1
ATOM 781 O O . PRO A 1 99 ? -10.001 7.561 -3.912 1.00 68.31 99 PRO A O 1
ATOM 784 N N . THR A 1 100 ? -10.158 8.366 -5.986 1.00 67.12 100 THR A N 1
ATOM 785 C CA . THR A 1 100 ? -11.153 7.393 -6.456 1.00 67.12 100 THR A CA 1
ATOM 786 C C . THR A 1 100 ? -10.603 5.971 -6.522 1.00 67.12 100 THR A C 1
ATOM 788 O O . THR A 1 100 ? -11.367 5.005 -6.513 1.00 67.12 100 THR A O 1
ATOM 791 N N . ARG A 1 101 ? -9.275 5.817 -6.565 1.00 72.19 101 ARG A N 1
ATOM 792 C CA . ARG A 1 101 ? -8.619 4.508 -6.494 1.00 72.19 101 ARG A CA 1
ATOM 793 C C . ARG A 1 101 ? -8.483 4.021 -5.063 1.00 72.19 101 ARG A C 1
ATOM 795 O O . ARG A 1 101 ? -8.455 2.811 -4.876 1.00 72.19 101 ARG A O 1
ATOM 802 N N . TYR A 1 102 ? -8.436 4.919 -4.078 1.00 78.69 102 TYR A N 1
ATOM 803 C CA . TYR A 1 102 ? -8.296 4.534 -2.672 1.00 78.69 102 TYR A CA 1
ATOM 804 C C . TYR A 1 102 ? -9.450 3.646 -2.257 1.00 78.69 102 TYR A C 1
ATOM 806 O O . TYR A 1 102 ? -9.196 2.550 -1.785 1.00 78.69 102 TYR A O 1
ATOM 814 N N . LEU A 1 103 ? -10.687 4.068 -2.538 1.00 80.75 103 LEU A N 1
ATOM 815 C CA . LEU A 1 103 ? -11.897 3.332 -2.166 1.00 80.75 103 LEU A CA 1
ATOM 816 C C . LEU A 1 103 ? -11.852 1.886 -2.669 1.00 80.75 103 LEU A C 1
ATOM 818 O O . LEU A 1 103 ? -11.854 0.951 -1.878 1.00 80.75 103 LEU A O 1
ATOM 822 N N . ARG A 1 104 ? -11.685 1.696 -3.982 1.00 84.81 104 ARG A N 1
ATOM 823 C CA . ARG A 1 104 ? -11.667 0.358 -4.595 1.00 84.81 104 ARG A CA 1
ATOM 824 C C . ARG A 1 104 ? -10.495 -0.504 -4.140 1.00 84.81 104 ARG A C 1
ATOM 826 O O . ARG A 1 104 ? -10.609 -1.725 -4.086 1.00 84.81 104 ARG A O 1
ATOM 833 N N . ILE A 1 105 ? -9.343 0.107 -3.880 1.00 88.94 105 ILE A N 1
ATOM 834 C CA . ILE A 1 105 ? -8.158 -0.609 -3.405 1.00 88.94 105 ILE A CA 1
ATOM 835 C C . ILE A 1 105 ? -8.325 -0.981 -1.926 1.00 88.94 105 ILE A C 1
ATOM 837 O O . ILE A 1 105 ? -7.991 -2.098 -1.550 1.00 88.94 105 ILE A O 1
ATOM 841 N N . MET A 1 106 ? -8.899 -0.103 -1.102 1.00 88.81 106 MET A N 1
ATOM 842 C CA . MET A 1 106 ? -9.252 -0.386 0.292 1.00 88.81 106 MET A CA 1
ATOM 843 C C . MET A 1 106 ? -10.307 -1.494 0.380 1.00 88.81 106 MET A C 1
ATOM 845 O O . MET A 1 106 ? -10.147 -2.410 1.179 1.00 88.81 106 MET A O 1
ATOM 849 N N . GLU A 1 107 ? -11.328 -1.472 -0.480 1.00 88.81 107 GLU A N 1
ATOM 850 C CA . GLU A 1 107 ? -12.319 -2.549 -0.598 1.00 88.81 107 GLU A CA 1
ATOM 851 C C . GLU A 1 107 ? -11.656 -3.889 -0.939 1.00 88.81 107 GLU A C 1
ATOM 853 O O . GLU A 1 107 ? -11.947 -4.893 -0.299 1.00 88.81 107 GLU A O 1
ATOM 858 N N . GLN A 1 108 ? -10.721 -3.913 -1.897 1.00 91.31 108 GLN A N 1
ATOM 859 C CA . GLN A 1 108 ? -9.948 -5.119 -2.221 1.00 91.31 108 GLN A CA 1
ATOM 860 C C . GLN A 1 108 ? -9.067 -5.579 -1.052 1.00 91.31 108 GLN A C 1
ATOM 862 O O . GLN A 1 108 ? -9.001 -6.771 -0.769 1.00 91.31 108 GLN A O 1
ATOM 867 N N . LEU A 1 109 ? -8.412 -4.657 -0.340 1.00 91.56 109 LEU A N 1
ATOM 868 C CA . LEU A 1 109 ? -7.632 -4.982 0.859 1.00 91.56 109 LEU A CA 1
ATOM 869 C C . LEU A 1 109 ? -8.510 -5.551 1.981 1.00 91.56 109 LEU A C 1
ATOM 871 O O . LEU A 1 109 ? -8.016 -6.336 2.787 1.00 91.56 109 LEU A O 1
ATOM 875 N N . ALA A 1 110 ? -9.786 -5.184 2.048 1.00 89.81 110 ALA A N 1
ATOM 876 C CA . ALA A 1 110 ? -10.732 -5.721 3.020 1.00 89.81 110 ALA A CA 1
ATOM 877 C C . ALA A 1 110 ? -11.262 -7.121 2.647 1.00 89.81 110 ALA A C 1
ATOM 879 O O . ALA A 1 110 ? -12.007 -7.713 3.424 1.00 89.81 110 ALA A O 1
ATOM 880 N N . GLN A 1 111 ? -10.897 -7.670 1.483 1.00 88.94 111 GLN A N 1
ATOM 881 C CA . GLN A 1 111 ? -11.326 -9.003 1.057 1.00 88.94 111 GLN A CA 1
ATOM 882 C C . GLN A 1 111 ? -10.392 -10.099 1.581 1.00 88.94 111 GLN A C 1
ATOM 884 O O . GLN A 1 111 ? -9.179 -9.911 1.731 1.00 88.94 111 GLN A O 1
ATOM 889 N N . ARG A 1 112 ? -10.970 -11.283 1.804 1.00 85.44 112 ARG A N 1
ATOM 890 C CA . ARG A 1 112 ? -10.212 -12.526 1.963 1.00 85.44 112 ARG A CA 1
ATOM 891 C C . ARG A 1 112 ? -9.941 -13.136 0.595 1.00 85.44 112 ARG A C 1
ATOM 893 O O . ARG A 1 112 ? -10.778 -13.068 -0.305 1.00 85.44 112 ARG A O 1
ATOM 900 N N . THR A 1 113 ? -8.776 -13.740 0.444 1.00 81.12 113 THR A N 1
ATOM 901 C CA . THR A 1 113 ? -8.367 -14.456 -0.756 1.00 81.12 113 THR A CA 1
ATOM 902 C C . THR A 1 113 ? -7.857 -15.837 -0.393 1.00 81.12 113 THR A C 1
ATOM 904 O O . THR A 1 113 ? -7.444 -16.120 0.730 1.00 81.12 113 THR A O 1
ATOM 907 N N . VAL A 1 114 ? -7.896 -16.734 -1.371 1.00 75.19 114 VAL A N 1
ATOM 908 C CA . VAL A 1 114 ? -7.226 -18.026 -1.257 1.00 75.19 114 VAL A CA 1
ATOM 909 C C . VAL A 1 114 ? -5.732 -17.757 -1.081 1.00 75.19 114 VAL A C 1
ATOM 911 O O . VAL A 1 114 ? -5.146 -17.088 -1.936 1.00 75.19 114 VAL A O 1
ATOM 914 N N . ALA A 1 115 ? -5.127 -18.265 0.000 1.00 63.06 115 ALA A N 1
ATOM 915 C CA . ALA A 1 115 ? -3.713 -18.042 0.272 1.00 63.06 115 ALA A CA 1
ATOM 916 C C . ALA A 1 115 ? -2.866 -18.393 -0.968 1.00 63.06 115 ALA A C 1
ATOM 918 O O . ALA A 1 115 ? -3.052 -19.469 -1.554 1.00 63.06 115 ALA A O 1
ATOM 919 N N . PRO A 1 116 ? -1.956 -17.503 -1.402 1.00 55.12 116 PRO A N 1
ATOM 920 C CA . PRO A 1 116 ? -1.106 -17.766 -2.551 1.00 55.12 116 PRO A CA 1
ATOM 921 C C . PRO A 1 116 ? -0.127 -18.895 -2.202 1.00 55.12 116 PRO A C 1
ATOM 923 O O . PRO A 1 116 ? 0.874 -18.662 -1.541 1.00 55.12 116 PRO A O 1
ATOM 926 N N . ASN A 1 117 ? -0.474 -20.122 -2.610 1.00 48.69 117 ASN A N 1
ATOM 927 C CA . ASN A 1 117 ? 0.333 -21.349 -2.625 1.00 48.69 117 ASN A CA 1
ATOM 928 C C . ASN A 1 117 ? 1.499 -21.392 -1.615 1.00 48.69 117 ASN A C 1
ATOM 930 O O . ASN A 1 117 ? 2.660 -21.229 -1.985 1.00 48.69 117 ASN A O 1
ATOM 934 N N . GLY A 1 118 ? 1.198 -21.734 -0.359 1.00 44.25 118 GLY A N 1
ATOM 935 C CA . GLY A 1 118 ? 2.172 -22.456 0.458 1.00 44.25 118 GLY A CA 1
ATOM 936 C C . GLY A 1 118 ? 2.514 -23.763 -0.261 1.00 44.25 118 GLY A C 1
ATOM 937 O O . GLY A 1 118 ? 1.610 -24.453 -0.734 1.00 44.25 118 GLY A O 1
ATOM 938 N N . ASN A 1 119 ? 3.804 -24.041 -0.433 1.00 43.25 119 ASN A N 1
ATOM 939 C CA . ASN A 1 119 ? 4.345 -25.203 -1.138 1.00 43.25 119 ASN A CA 1
ATOM 940 C C . ASN A 1 119 ? 3.478 -26.460 -0.944 1.00 43.25 119 ASN A C 1
ATOM 942 O O . ASN A 1 119 ? 3.268 -26.914 0.178 1.00 43.25 119 ASN A O 1
ATOM 946 N N . GLN A 1 120 ? 2.959 -26.997 -2.052 1.00 45.06 120 GLN A N 1
ATOM 947 C CA . GLN A 1 120 ? 2.095 -28.174 -2.074 1.00 45.06 120 GLN A CA 1
ATOM 948 C C . GLN A 1 120 ? 2.865 -29.426 -1.644 1.00 45.06 120 GLN A C 1
ATOM 950 O O . GLN A 1 120 ? 3.371 -30.181 -2.467 1.00 45.06 120 GLN A O 1
ATOM 955 N N . THR A 1 121 ? 2.885 -29.661 -0.343 1.00 43.66 121 THR A N 1
ATOM 956 C CA . THR A 1 121 ? 3.002 -30.988 0.257 1.00 43.66 121 THR A CA 1
ATOM 957 C C . THR A 1 121 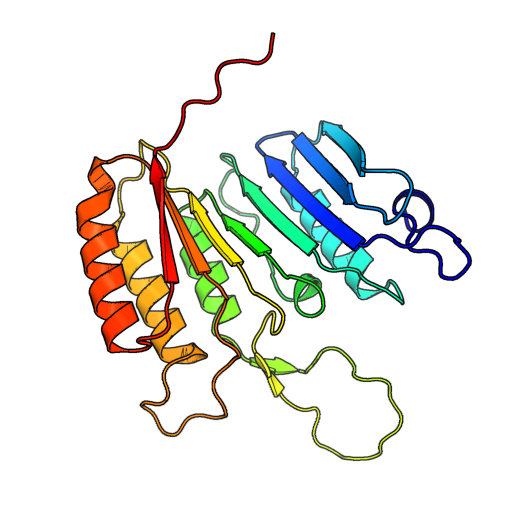? 2.231 -30.932 1.558 1.00 43.66 121 THR A C 1
ATOM 959 O O . THR A 1 121 ? 2.823 -30.839 2.615 1.00 43.66 121 THR A O 1
ATOM 962 N N . GLU A 1 122 ? 0.903 -30.902 1.465 1.00 42.19 122 GLU A N 1
ATOM 963 C CA . GLU A 1 122 ? 0.028 -31.454 2.497 1.00 42.19 122 GLU A CA 1
ATOM 964 C C . GLU A 1 122 ? -1.404 -31.547 1.958 1.00 42.19 122 GLU A C 1
ATOM 966 O O . GLU A 1 122 ? -2.090 -30.573 1.655 1.00 42.19 122 GLU A O 1
ATOM 971 N N . THR A 1 123 ? -1.823 -32.792 1.775 1.00 44.88 123 THR A N 1
ATOM 972 C CA . THR A 1 123 ? -3.196 -33.254 1.609 1.00 44.88 123 THR A CA 1
ATOM 973 C C . THR A 1 123 ? -4.100 -32.703 2.715 1.00 44.88 123 THR A C 1
ATOM 975 O O . THR A 1 123 ? -4.099 -33.231 3.822 1.00 44.88 123 THR A O 1
ATOM 978 N N . SER A 1 124 ? -4.904 -31.680 2.419 1.00 42.41 124 SER A N 1
ATOM 979 C CA . SER A 1 124 ? -6.090 -31.317 3.206 1.00 42.41 124 SER A CA 1
ATOM 980 C C . SER A 1 124 ? -7.011 -30.389 2.404 1.00 42.41 124 SER A C 1
ATOM 982 O O . SER A 1 124 ? -6.571 -29.424 1.784 1.00 42.41 124 SER A O 1
ATOM 984 N N . ALA A 1 125 ? -8.306 -30.696 2.401 1.00 40.31 125 ALA A N 1
ATOM 985 C CA . ALA A 1 125 ? -9.356 -30.089 1.585 1.00 40.31 125 ALA A CA 1
ATOM 986 C C . ALA A 1 125 ? -9.830 -28.693 2.056 1.00 40.31 125 ALA A C 1
ATOM 988 O O . ALA A 1 125 ? -10.997 -28.348 1.891 1.00 40.31 125 ALA A O 1
ATOM 989 N N . ALA A 1 126 ? -8.944 -27.859 2.598 1.00 46.00 126 ALA A N 1
ATOM 990 C CA . ALA A 1 126 ? -9.243 -26.463 2.908 1.00 46.00 126 ALA A CA 1
ATOM 991 C C . ALA A 1 126 ? -8.034 -25.604 2.532 1.00 46.00 126 ALA A C 1
ATOM 993 O O . ALA A 1 126 ? -7.040 -25.563 3.254 1.00 46.00 126 ALA A O 1
ATOM 994 N N . ARG A 1 127 ? -8.091 -24.916 1.385 1.00 54.75 127 ARG A N 1
ATOM 995 C CA . ARG A 1 127 ? -7.118 -23.850 1.123 1.00 54.75 127 ARG A CA 1
ATOM 996 C C . ARG A 1 127 ? -7.364 -22.774 2.176 1.00 54.75 127 ARG A C 1
ATOM 998 O O . ARG A 1 127 ? -8.462 -22.228 2.214 1.00 54.75 127 ARG A O 1
ATOM 1005 N N . ALA A 1 128 ? -6.386 -22.515 3.040 1.00 64.75 128 ALA A N 1
ATOM 1006 C CA . ALA A 1 128 ? -6.514 -21.479 4.053 1.00 64.75 128 ALA A CA 1
ATOM 1007 C C . ALA A 1 128 ? -6.836 -20.142 3.366 1.00 64.75 128 ALA A C 1
ATOM 1009 O O . ALA A 1 128 ? -6.123 -19.713 2.457 1.00 64.75 128 ALA A O 1
ATOM 1010 N N . GLU A 1 129 ? -7.945 -19.520 3.753 1.00 74.94 129 GLU A N 1
ATOM 1011 C CA . GLU A 1 129 ? -8.256 -18.158 3.336 1.00 74.94 129 GLU A CA 1
ATOM 1012 C C . GLU A 1 129 ? -7.420 -17.190 4.164 1.00 74.94 129 GLU A C 1
ATOM 1014 O O . GLU A 1 129 ? -7.505 -17.189 5.398 1.00 74.94 129 GLU A O 1
ATOM 1019 N N . ASP A 1 130 ? -6.664 -16.336 3.489 1.00 83.19 130 ASP A N 1
ATOM 1020 C CA . ASP A 1 130 ? -5.897 -15.261 4.106 1.00 83.19 130 ASP A CA 1
ATOM 1021 C C . ASP A 1 130 ? -6.446 -13.900 3.659 1.00 83.19 130 ASP A C 1
ATOM 1023 O O . ASP A 1 130 ? -7.322 -13.806 2.799 1.00 83.19 130 ASP A O 1
ATOM 1027 N N . TRP A 1 131 ? -5.977 -12.823 4.267 1.00 88.75 131 TRP A N 1
ATOM 1028 C CA . TRP A 1 131 ? -6.321 -11.469 3.853 1.00 88.75 131 TRP A CA 1
ATOM 1029 C C . TRP A 1 131 ? -5.582 -11.085 2.569 1.00 88.75 131 TRP A C 1
ATOM 1031 O O . TRP A 1 131 ? -4.425 -11.452 2.380 1.00 88.75 131 TRP A O 1
ATOM 1041 N N . MET A 1 132 ? -6.216 -10.291 1.701 1.00 91.38 132 MET A N 1
ATOM 1042 C CA . MET A 1 132 ? -5.560 -9.733 0.513 1.00 91.38 132 MET A CA 1
ATOM 1043 C C . MET A 1 132 ? -4.286 -8.968 0.902 1.00 91.38 132 MET A C 1
ATOM 1045 O O . MET A 1 132 ? -4.342 -8.050 1.718 1.00 91.38 132 MET A O 1
ATOM 1049 N N . CYS A 1 133 ? -3.143 -9.286 0.296 1.00 91.56 133 CYS A N 1
ATOM 1050 C CA . CYS A 1 133 ? -1.840 -8.713 0.655 1.00 91.56 133 CYS A CA 1
ATOM 1051 C C . CYS A 1 133 ? -1.509 -8.903 2.151 1.00 91.56 133 CYS A C 1
ATOM 1053 O O . CYS A 1 133 ? -1.461 -7.913 2.887 1.00 91.56 133 CYS A O 1
ATOM 1055 N N . PRO A 1 134 ? -1.312 -10.140 2.645 1.00 89.25 134 PRO A N 1
ATOM 1056 C CA . PRO A 1 134 ? -1.102 -10.393 4.073 1.00 89.25 134 PRO A CA 1
ATOM 1057 C C . PRO A 1 134 ? 0.237 -9.842 4.589 1.00 89.25 134 PRO A C 1
ATOM 1059 O O . PRO A 1 134 ? 0.346 -9.513 5.766 1.00 89.25 134 PRO A O 1
ATOM 1062 N N . ASN A 1 135 ? 1.220 -9.661 3.700 1.00 90.75 135 ASN A N 1
ATOM 1063 C CA . ASN A 1 135 ? 2.546 -9.114 4.007 1.00 90.75 135 ASN A CA 1
ATOM 1064 C C . ASN A 1 135 ? 2.605 -7.575 3.987 1.00 90.75 135 ASN A C 1
ATOM 1066 O O . ASN A 1 135 ? 3.685 -7.002 4.115 1.00 90.75 135 ASN A O 1
ATOM 1070 N N . LEU A 1 136 ? 1.467 -6.895 3.814 1.00 92.88 136 LEU A N 1
ATOM 1071 C CA . LEU A 1 136 ? 1.411 -5.441 3.710 1.00 92.88 136 LEU A CA 1
ATOM 1072 C C . LEU A 1 136 ? 1.743 -4.783 5.057 1.00 92.88 136 LEU A C 1
ATOM 1074 O O . LEU A 1 136 ? 0.979 -4.877 6.017 1.00 92.88 136 LEU A O 1
ATOM 1078 N N . GLN A 1 137 ? 2.861 -4.065 5.107 1.00 92.56 137 GLN A N 1
ATOM 1079 C CA . GLN A 1 137 ? 3.347 -3.368 6.299 1.00 92.56 137 GLN A CA 1
ATOM 1080 C C . GLN A 1 137 ? 3.132 -1.857 6.238 1.00 92.56 137 GLN A C 1
ATOM 1082 O O . GLN A 1 137 ? 3.043 -1.208 7.282 1.00 92.56 137 GLN A O 1
ATOM 1087 N N . TYR A 1 138 ? 3.055 -1.281 5.040 1.00 92.69 138 TYR A N 1
ATOM 1088 C CA . TYR A 1 138 ? 3.034 0.167 4.869 1.00 92.69 138 TYR A CA 1
ATOM 1089 C C . TYR A 1 138 ? 1.941 0.597 3.902 1.00 92.69 138 TYR A C 1
ATOM 1091 O O . TYR A 1 138 ? 1.867 0.115 2.772 1.00 92.69 138 TYR A O 1
ATOM 1099 N N . ILE A 1 139 ? 1.106 1.540 4.336 1.00 91.56 139 ILE A N 1
ATOM 1100 C CA . ILE A 1 139 ? 0.092 2.150 3.476 1.00 91.56 139 ILE A CA 1
ATOM 1101 C C . ILE A 1 139 ? 0.273 3.661 3.515 1.00 91.56 139 ILE A C 1
ATOM 1103 O O . ILE A 1 139 ? 0.162 4.282 4.574 1.00 91.56 139 ILE A O 1
ATOM 1107 N N . THR A 1 140 ? 0.553 4.246 2.356 1.00 89.94 140 THR A N 1
ATOM 1108 C CA . THR A 1 140 ? 0.747 5.683 2.184 1.00 89.94 140 THR A CA 1
ATOM 1109 C C . THR A 1 140 ? -0.366 6.257 1.318 1.00 89.94 140 THR A C 1
ATOM 1111 O O . THR A 1 140 ? -0.537 5.868 0.162 1.00 89.94 140 THR A O 1
ATOM 1114 N N . PHE A 1 141 ? -1.093 7.231 1.849 1.00 85.50 141 PHE A N 1
ATOM 1115 C CA . PHE A 1 141 ? -2.092 7.995 1.113 1.00 85.50 141 PHE A CA 1
ATOM 1116 C C . PHE A 1 141 ? -1.542 9.382 0.808 1.00 85.50 141 PHE A C 1
ATOM 1118 O O . PHE A 1 141 ? -1.161 10.122 1.714 1.00 85.50 141 PHE A O 1
ATOM 1125 N N . ARG A 1 142 ? -1.503 9.753 -0.472 1.00 83.56 142 ARG A N 1
ATOM 1126 C CA . ARG A 1 142 ? -1.062 11.074 -0.924 1.00 83.56 142 ARG A CA 1
ATOM 1127 C C . ARG A 1 142 ? -2.262 11.887 -1.396 1.00 83.56 142 ARG A C 1
ATOM 1129 O O . ARG A 1 142 ? -2.699 11.744 -2.530 1.00 83.56 142 ARG A O 1
ATOM 1136 N N . VAL A 1 143 ? -2.811 12.734 -0.539 1.00 77.56 143 VAL A N 1
ATOM 1137 C CA . VAL A 1 143 ? -3.923 13.625 -0.884 1.00 77.56 143 VAL A CA 1
ATOM 1138 C C . VAL A 1 143 ? -3.393 14.763 -1.771 1.00 77.56 143 VAL A C 1
ATOM 1140 O O . VAL A 1 143 ? -2.525 15.518 -1.324 1.00 77.56 143 VAL A O 1
ATOM 1143 N N . PRO A 1 144 ? -3.849 14.892 -3.032 1.00 72.69 144 PRO A N 1
ATOM 1144 C CA . PRO A 1 144 ? -3.440 16.002 -3.885 1.00 72.69 144 PRO A CA 1
ATOM 1145 C C . PRO A 1 144 ? -4.017 17.330 -3.370 1.00 72.69 144 PRO A C 1
ATOM 1147 O O . PRO A 1 144 ? -5.104 17.352 -2.799 1.00 72.69 144 PRO A O 1
ATOM 1150 N N . GLU A 1 145 ? -3.315 18.442 -3.612 1.00 69.44 145 GLU A N 1
ATOM 1151 C CA . GLU A 1 145 ? -3.705 19.793 -3.151 1.00 69.44 145 GLU A CA 1
ATOM 1152 C C . GLU A 1 145 ? -5.131 20.202 -3.549 1.00 69.44 145 GLU A C 1
ATOM 1154 O O . GLU A 1 145 ? -5.787 20.934 -2.817 1.00 69.44 145 GLU A O 1
ATOM 1159 N N . MET A 1 146 ? -5.619 19.696 -4.684 1.00 65.06 146 MET A N 1
ATOM 1160 C CA . MET A 1 146 ? -6.924 20.033 -5.263 1.00 65.06 146 MET A CA 1
ATOM 1161 C C . MET A 1 146 ? -8.009 18.975 -4.988 1.00 65.06 146 MET A C 1
ATOM 1163 O O . MET A 1 146 ? -9.026 18.952 -5.680 1.00 65.06 146 MET A O 1
ATOM 1167 N N . ALA A 1 147 ? -7.798 18.047 -4.047 1.00 64.00 147 ALA A N 1
ATOM 1168 C CA . ALA A 1 147 ? -8.803 17.033 -3.725 1.00 64.00 147 ALA A CA 1
ATOM 1169 C C . ALA A 1 147 ? -10.059 17.679 -3.116 1.00 64.00 147 ALA A C 1
ATOM 1171 O O . ALA A 1 147 ? -9.979 18.371 -2.104 1.00 64.00 147 ALA A O 1
ATOM 1172 N N . SER A 1 148 ? -11.223 17.422 -3.716 1.00 58.56 148 SER A N 1
ATOM 1173 C CA . SER A 1 148 ? -12.504 18.003 -3.296 1.00 58.56 148 SER A CA 1
ATOM 1174 C C . SER A 1 148 ? -13.185 17.266 -2.136 1.00 58.56 148 SER A C 1
ATOM 1176 O O . SER A 1 148 ? -14.119 17.809 -1.557 1.00 58.56 148 SER A O 1
ATOM 1178 N N . GLU A 1 149 ? -12.759 16.041 -1.799 1.00 67.12 149 GLU A N 1
ATOM 1179 C CA . GLU A 1 149 ? -13.538 15.115 -0.953 1.00 67.12 149 GLU A CA 1
ATOM 1180 C C . GLU A 1 149 ? -12.663 14.331 0.053 1.00 67.12 149 GLU A C 1
ATOM 1182 O O . GLU A 1 149 ? -12.494 13.118 -0.084 1.00 67.12 149 GLU A O 1
ATOM 1187 N N . PRO A 1 150 ? -12.080 14.991 1.073 1.00 66.00 150 PRO A N 1
ATOM 1188 C CA . PRO A 1 150 ? -11.249 14.330 2.085 1.00 66.00 150 PRO A CA 1
ATOM 1189 C C . PRO A 1 150 ? -12.012 13.312 2.955 1.00 66.00 150 PRO A C 1
ATOM 1191 O O . PRO A 1 150 ? -11.421 12.322 3.391 1.00 66.00 150 PRO A O 1
ATOM 1194 N N . ASP A 1 151 ? -13.313 13.521 3.172 1.00 70.31 151 ASP A N 1
ATOM 1195 C CA . ASP A 1 151 ? -14.129 12.719 4.096 1.00 70.31 151 ASP A CA 1
ATOM 1196 C C . ASP A 1 151 ? -14.346 11.280 3.602 1.00 70.31 151 ASP A C 1
ATOM 1198 O O . ASP A 1 151 ? -14.267 10.333 4.387 1.00 70.31 151 ASP A O 1
ATOM 1202 N N . LEU A 1 152 ? -14.499 11.086 2.285 1.00 71.12 152 LEU A N 1
ATOM 1203 C CA . LEU A 1 152 ? -14.666 9.757 1.682 1.00 71.12 152 LEU A CA 1
ATOM 1204 C C . LEU A 1 152 ? -13.461 8.840 1.944 1.00 71.12 152 LEU A C 1
ATOM 1206 O O . LEU A 1 152 ? -13.615 7.625 2.078 1.00 71.12 152 LEU A O 1
ATOM 1210 N N . TYR A 1 153 ? -12.250 9.400 2.042 1.00 73.31 153 TYR A N 1
ATOM 1211 C CA . TYR A 1 153 ? -11.057 8.608 2.364 1.00 73.31 153 TYR A CA 1
ATOM 1212 C C . TYR A 1 153 ? -11.069 8.153 3.814 1.00 73.31 153 TYR A C 1
ATOM 1214 O O . TYR A 1 153 ? -10.668 7.027 4.111 1.00 73.31 153 TYR A O 1
ATOM 1222 N N . GLY A 1 154 ? -11.523 9.036 4.702 1.00 79.06 154 GLY A N 1
ATOM 1223 C CA . GLY A 1 154 ? -11.659 8.741 6.116 1.00 79.06 154 GLY A CA 1
ATOM 1224 C C . GLY A 1 154 ? -12.588 7.564 6.356 1.00 79.06 154 GLY A C 1
ATOM 1225 O O . GLY A 1 154 ? -12.214 6.607 7.034 1.00 79.06 154 GLY A O 1
ATOM 1226 N N . GLU A 1 155 ? -13.763 7.592 5.731 1.00 82.88 155 GLU A N 1
ATOM 1227 C CA . GLU A 1 155 ? -14.753 6.521 5.848 1.00 82.88 155 GLU A CA 1
ATOM 1228 C C . GLU A 1 155 ? -14.240 5.182 5.318 1.00 82.88 155 GLU A C 1
ATOM 1230 O O . GLU A 1 155 ? -14.405 4.152 5.975 1.00 82.88 155 GLU A O 1
ATOM 1235 N N . ALA A 1 156 ? -13.573 5.175 4.165 1.00 82.62 156 ALA A N 1
ATOM 1236 C CA . ALA A 1 156 ? -13.059 3.937 3.592 1.00 82.62 156 ALA A CA 1
ATOM 1237 C C . ALA A 1 156 ? -11.881 3.356 4.380 1.00 82.62 156 ALA A C 1
ATOM 1239 O O . ALA A 1 156 ? -11.816 2.139 4.566 1.00 82.62 156 ALA A O 1
ATOM 1240 N N . LEU A 1 157 ? -10.995 4.203 4.916 1.00 86.12 157 LEU A N 1
ATOM 1241 C CA . LEU A 1 157 ? -9.945 3.750 5.826 1.00 86.12 157 LEU A CA 1
ATOM 1242 C C . LEU A 1 157 ? -10.549 3.162 7.106 1.00 86.12 157 LEU A C 1
ATOM 1244 O O . LEU A 1 157 ? -10.133 2.088 7.539 1.00 86.12 157 LEU A O 1
ATOM 1248 N N . LEU A 1 158 ? -11.555 3.820 7.688 1.00 86.88 158 LEU A N 1
ATOM 1249 C CA . LEU A 1 158 ? -12.265 3.301 8.859 1.00 86.88 158 LEU A CA 1
ATOM 1250 C C . LEU A 1 158 ? -12.963 1.974 8.557 1.00 86.88 158 LEU A C 1
ATOM 1252 O O . LEU A 1 158 ? -12.888 1.052 9.366 1.00 86.88 158 LEU A O 1
ATOM 1256 N N . SER A 1 159 ? -13.601 1.854 7.393 1.00 87.38 159 SER A N 1
ATOM 1257 C CA . SER A 1 159 ? -14.238 0.616 6.936 1.00 87.38 159 SER A CA 1
ATOM 1258 C C . SER A 1 159 ? -13.226 -0.525 6.790 1.00 87.38 159 SER A C 1
ATOM 1260 O O . SER A 1 159 ? -13.442 -1.621 7.317 1.00 87.38 159 SER A O 1
ATOM 1262 N N . LEU A 1 160 ? -12.075 -0.255 6.163 1.00 89.19 160 LEU A N 1
ATOM 1263 C CA . LEU A 1 160 ? -10.974 -1.212 6.057 1.00 89.19 160 LEU A CA 1
ATOM 1264 C C . LEU A 1 160 ? -10.476 -1.634 7.444 1.00 89.19 160 LEU A C 1
ATOM 1266 O O . LEU A 1 160 ? -10.327 -2.826 7.701 1.00 89.19 160 LEU A O 1
ATOM 1270 N N . VAL A 1 161 ? -10.258 -0.679 8.352 1.00 89.19 161 VAL A N 1
ATOM 1271 C CA . VAL A 1 161 ? -9.779 -0.959 9.712 1.00 89.19 161 VAL A CA 1
ATOM 1272 C C . VAL A 1 161 ? -10.766 -1.819 10.490 1.00 89.19 161 VAL A C 1
ATOM 1274 O O . VAL A 1 161 ? -10.358 -2.811 11.100 1.00 89.19 161 VAL A O 1
ATOM 1277 N N . ARG A 1 162 ? -12.055 -1.474 10.435 1.00 87.88 162 ARG A N 1
ATOM 1278 C CA . ARG A 1 162 ? -13.133 -2.260 11.047 1.00 87.88 162 ARG A CA 1
ATOM 1279 C C . ARG A 1 162 ? -13.142 -3.681 10.494 1.00 87.88 162 ARG A C 1
ATOM 1281 O O . ARG A 1 162 ? -13.095 -4.629 11.262 1.00 87.88 162 ARG A O 1
ATOM 1288 N N . THR A 1 163 ? -13.098 -3.837 9.179 1.00 87.88 163 THR A N 1
ATOM 1289 C CA . THR A 1 163 ? -13.215 -5.161 8.557 1.00 87.88 163 THR A CA 1
ATOM 1290 C C . THR A 1 163 ? -11.983 -6.037 8.795 1.00 87.88 163 THR A C 1
ATOM 1292 O O . THR A 1 163 ? -12.112 -7.225 9.072 1.00 87.88 163 THR A O 1
ATOM 1295 N N . ARG A 1 164 ? -10.780 -5.465 8.676 1.00 87.88 164 ARG A N 1
ATOM 1296 C CA . ARG A 1 164 ? -9.535 -6.237 8.554 1.00 87.88 164 ARG A CA 1
ATOM 1297 C C . ARG A 1 164 ? -8.768 -6.413 9.863 1.00 87.88 164 ARG A C 1
ATOM 1299 O O . ARG A 1 164 ? -8.102 -7.433 10.045 1.00 87.88 164 ARG A O 1
ATOM 1306 N N . TRP A 1 165 ? -8.824 -5.423 10.755 1.00 88.31 165 TRP A N 1
ATOM 1307 C CA . TRP A 1 165 ? -7.989 -5.389 11.964 1.00 88.31 165 TRP A CA 1
ATOM 1308 C C . TRP A 1 165 ? -8.781 -5.271 13.263 1.00 88.31 165 TRP A C 1
ATOM 1310 O O . TRP A 1 165 ? -8.233 -5.564 14.328 1.00 88.31 165 TRP A O 1
ATOM 1320 N N . SER A 1 166 ? -10.054 -4.871 13.209 1.00 80.94 166 SER A N 1
ATOM 1321 C CA . SER A 1 166 ? -10.885 -4.875 14.408 1.00 80.94 166 SER A CA 1
ATOM 1322 C C . SER A 1 166 ? -11.269 -6.305 14.795 1.00 80.94 166 SER A C 1
ATOM 1324 O O . SER A 1 166 ? -11.483 -7.176 13.956 1.00 80.94 166 SER A O 1
ATOM 1326 N N . ARG A 1 167 ? -11.338 -6.554 16.103 1.00 71.12 167 ARG A N 1
ATOM 1327 C CA . ARG A 1 167 ? -11.789 -7.834 16.672 1.00 71.12 167 ARG A CA 1
ATOM 1328 C C . ARG A 1 167 ? -13.287 -7.841 16.989 1.00 71.12 167 ARG A C 1
ATOM 1330 O O . ARG A 1 167 ? -13.752 -8.767 17.645 1.00 71.12 167 ARG A O 1
ATOM 1337 N N . THR A 1 168 ? -14.024 -6.795 16.616 1.00 60.00 168 THR A N 1
ATOM 1338 C CA . THR A 1 168 ? -15.299 -6.466 17.270 1.00 60.00 168 THR A CA 1
ATOM 1339 C C . THR A 1 168 ? -16.479 -7.360 16.897 1.00 60.00 168 THR A C 1
ATOM 1341 O O . THR A 1 168 ? -17.434 -7.392 17.663 1.00 60.00 168 THR A O 1
ATOM 1344 N N . ASP A 1 169 ? -16.394 -8.163 15.831 1.00 52.16 169 ASP A N 1
ATOM 1345 C CA . ASP A 1 169 ? -17.597 -8.780 15.244 1.00 52.16 169 ASP A CA 1
ATOM 1346 C C . ASP A 1 169 ? -17.590 -10.323 15.203 1.00 52.16 169 ASP A C 1
ATOM 1348 O O . ASP A 1 169 ? -18.317 -10.929 14.421 1.00 52.16 169 ASP A O 1
ATOM 1352 N N . GLY A 1 170 ? -16.759 -10.998 16.012 1.00 54.44 170 GLY A N 1
ATOM 1353 C CA . GLY A 1 170 ? -16.691 -12.476 16.022 1.00 54.44 170 GLY A CA 1
ATOM 1354 C C . GLY A 1 170 ? -16.192 -13.098 14.705 1.00 54.44 170 GLY A C 1
ATOM 1355 O O . GLY A 1 170 ? -16.314 -14.303 14.491 1.00 54.44 170 GLY A O 1
ATOM 1356 N N . ALA A 1 171 ? -15.639 -12.258 13.829 1.00 56.97 171 ALA A N 1
ATOM 1357 C CA . ALA A 1 171 ? -15.099 -12.575 12.517 1.00 56.97 171 ALA A CA 1
ATOM 1358 C C . ALA A 1 171 ? -13.808 -13.426 12.604 1.00 56.97 171 ALA A C 1
ATOM 1360 O O . ALA A 1 171 ? -13.160 -13.467 13.656 1.00 56.97 171 ALA A O 1
ATOM 1361 N N . PRO A 1 172 ? -13.408 -14.111 11.511 1.00 67.25 172 PRO A N 1
ATOM 1362 C CA . PRO A 1 172 ? -12.152 -14.864 11.445 1.00 67.25 172 PRO A CA 1
ATOM 1363 C C . PRO A 1 172 ? -10.930 -14.010 11.818 1.00 67.25 172 PRO A C 1
ATOM 1365 O O . PRO A 1 172 ? -10.970 -12.786 11.720 1.00 67.25 172 PRO A O 1
ATOM 1368 N N . THR A 1 173 ? -9.835 -14.670 12.220 1.00 79.69 173 THR A N 1
ATOM 1369 C CA . THR A 1 173 ? -8.610 -14.049 12.757 1.00 79.69 173 THR A CA 1
ATOM 1370 C C . THR A 1 173 ? -8.244 -12.742 12.035 1.00 79.69 173 THR A C 1
ATOM 1372 O O . THR A 1 173 ? -8.094 -12.761 10.803 1.00 79.69 173 THR A O 1
ATOM 1375 N N . PRO A 1 174 ? -8.092 -11.619 12.771 1.00 84.00 174 PRO A N 1
ATOM 1376 C CA . PRO A 1 174 ? -7.685 -10.345 12.188 1.00 84.00 174 PRO A CA 1
ATOM 1377 C C . PRO A 1 174 ? -6.373 -10.479 11.422 1.00 84.00 174 PRO A C 1
ATOM 1379 O O . PRO A 1 174 ? -5.514 -11.285 11.792 1.00 84.00 174 PRO A O 1
ATOM 1382 N N . ALA A 1 175 ? -6.199 -9.669 10.382 1.00 84.69 175 ALA A N 1
ATOM 1383 C CA . ALA A 1 175 ? -4.927 -9.615 9.677 1.00 84.69 175 ALA A CA 1
ATOM 1384 C C . ALA A 1 175 ? -3.818 -9.107 10.608 1.00 84.69 175 ALA A C 1
ATOM 1386 O O . ALA A 1 175 ? -4.075 -8.417 11.601 1.00 84.69 175 ALA A O 1
ATOM 1387 N N . ILE A 1 176 ? -2.566 -9.368 10.238 1.00 84.56 176 ILE A N 1
ATOM 1388 C CA . ILE A 1 176 ? -1.440 -8.652 10.835 1.00 84.56 176 ILE A CA 1
ATOM 1389 C C . ILE A 1 176 ? -1.613 -7.163 10.518 1.00 84.56 176 ILE A C 1
ATOM 1391 O O . ILE A 1 176 ? -1.954 -6.775 9.395 1.00 84.56 176 ILE A O 1
ATOM 1395 N N . GLN A 1 177 ? -1.455 -6.330 11.542 1.00 83.38 177 GLN A N 1
ATOM 1396 C CA . GLN A 1 177 ? -1.571 -4.891 11.391 1.00 83.38 177 GLN A CA 1
ATOM 1397 C C . GLN A 1 177 ? -0.368 -4.344 10.611 1.00 83.38 177 GLN A C 1
ATOM 1399 O O . GLN A 1 177 ? 0.762 -4.736 10.914 1.00 83.38 177 GLN A O 1
ATOM 1404 N N . PRO A 1 178 ? -0.567 -3.413 9.660 1.00 85.31 178 PRO A N 1
ATOM 1405 C CA . PRO A 1 178 ? 0.545 -2.715 9.039 1.00 85.31 178 PRO A CA 1
ATOM 1406 C C . PRO A 1 178 ? 1.334 -1.946 10.101 1.00 85.31 178 PRO A C 1
ATOM 1408 O O . PRO A 1 178 ? 0.767 -1.368 11.031 1.00 85.31 178 PRO A O 1
ATOM 1411 N N . ALA A 1 179 ? 2.651 -1.903 9.933 1.00 86.50 179 ALA A N 1
ATOM 1412 C CA . ALA A 1 179 ? 3.562 -1.196 10.818 1.00 86.50 179 ALA A CA 1
ATOM 1413 C C . ALA A 1 179 ? 3.259 0.310 10.902 1.00 86.50 179 ALA A C 1
ATOM 1415 O O . ALA A 1 179 ? 3.493 0.918 11.945 1.00 86.50 179 ALA A O 1
ATOM 1416 N N . LYS A 1 180 ? 2.751 0.930 9.825 1.00 88.56 180 LYS A N 1
ATOM 1417 C CA . LYS A 1 180 ? 2.294 2.330 9.847 1.00 88.56 180 LYS A CA 1
ATOM 1418 C C . LYS A 1 180 ? 1.380 2.696 8.679 1.00 88.56 180 LYS A C 1
ATOM 1420 O O . LYS A 1 180 ? 1.497 2.161 7.575 1.00 88.56 180 LYS A O 1
ATOM 1425 N N . PHE A 1 181 ? 0.562 3.711 8.929 1.00 87.00 181 PHE A N 1
ATOM 1426 C CA . PHE A 1 181 ? -0.158 4.491 7.929 1.00 87.00 181 PHE A CA 1
ATOM 1427 C C . PHE A 1 181 ? 0.530 5.848 7.762 1.00 87.00 181 PHE A C 1
ATOM 1429 O O . PHE A 1 181 ? 0.891 6.494 8.749 1.00 87.00 181 PHE A O 1
ATOM 1436 N N . VAL A 1 182 ? 0.723 6.298 6.526 1.00 87.31 182 VAL A N 1
ATOM 1437 C CA . VAL A 1 182 ? 1.333 7.600 6.232 1.00 87.31 182 VAL A CA 1
ATOM 1438 C C . VAL A 1 182 ? 0.358 8.426 5.410 1.00 87.31 182 VAL A C 1
ATOM 1440 O O . VAL A 1 182 ? -0.061 8.004 4.338 1.00 87.31 182 VAL A O 1
ATOM 1443 N N . ASN A 1 183 ? 0.010 9.613 5.894 1.00 82.00 183 ASN A N 1
ATOM 1444 C CA . ASN A 1 183 ? -0.791 10.570 5.142 1.00 82.00 183 ASN A CA 1
ATOM 1445 C C . ASN A 1 183 ? 0.096 11.731 4.695 1.00 82.00 183 ASN A C 1
ATOM 1447 O O . ASN A 1 183 ? 0.686 12.429 5.521 1.00 82.00 183 ASN A O 1
ATOM 1451 N N . ILE A 1 184 ? 0.175 11.937 3.385 1.00 83.19 184 ILE A N 1
ATOM 1452 C CA . ILE A 1 184 ? 0.903 13.038 2.761 1.00 83.19 184 ILE A CA 1
ATOM 1453 C C . ILE A 1 184 ? -0.121 13.953 2.104 1.00 83.19 184 ILE A C 1
ATOM 1455 O O . ILE A 1 184 ? -0.884 13.494 1.260 1.00 83.19 184 ILE A O 1
ATOM 1459 N N . GLY A 1 185 ? -0.157 15.236 2.446 1.00 78.19 185 GLY A N 1
ATOM 1460 C CA . GLY A 1 185 ? -1.159 16.136 1.872 1.00 78.19 185 GLY A CA 1
ATOM 1461 C C . GLY A 1 185 ? -1.003 17.591 2.298 1.00 78.19 185 GLY A C 1
ATOM 1462 O O . GLY A 1 185 ? -0.079 17.910 3.053 1.00 78.19 185 GLY A O 1
ATOM 1463 N N . PRO A 1 186 ? -1.877 18.479 1.795 1.00 77.44 186 PRO A N 1
ATOM 1464 C CA . PRO A 1 186 ? -1.935 19.864 2.242 1.00 77.44 186 PRO A CA 1
ATOM 1465 C C . PRO A 1 186 ? -2.452 19.955 3.684 1.00 77.44 186 PRO A C 1
ATOM 1467 O O . PRO A 1 186 ? -3.223 19.108 4.145 1.00 77.44 186 PRO A O 1
ATOM 1470 N N . GLU A 1 187 ? -2.078 21.028 4.385 1.00 80.50 187 GLU A N 1
ATOM 1471 C CA . GLU A 1 187 ? -2.495 21.263 5.777 1.00 80.50 187 GLU A CA 1
ATOM 1472 C C . GLU A 1 187 ? -4.017 21.372 5.934 1.00 80.50 187 GLU A C 1
ATOM 1474 O O . GLU A 1 187 ? -4.566 20.994 6.968 1.00 80.50 187 GLU A O 1
ATOM 1479 N N . SER A 1 188 ? -4.717 21.816 4.886 1.00 77.50 188 SER A N 1
ATOM 1480 C CA . SER A 1 188 ? -6.180 21.911 4.851 1.00 77.50 188 SER A CA 1
ATOM 1481 C C . SER A 1 188 ? -6.883 20.574 5.119 1.00 77.50 188 SER A C 1
ATOM 1483 O O . SER A 1 188 ? -8.000 20.570 5.632 1.00 77.50 188 SER A O 1
ATOM 1485 N N . CYS A 1 189 ? -6.234 19.437 4.845 1.00 75.31 189 CYS A N 1
ATOM 1486 C CA . CYS A 1 189 ? -6.788 18.105 5.102 1.00 75.31 189 CYS A CA 1
ATOM 1487 C C . CYS A 1 189 ? -6.451 17.559 6.501 1.00 75.31 189 CYS A C 1
ATOM 1489 O O . CYS A 1 189 ? -6.969 16.511 6.888 1.00 75.31 189 CYS A O 1
ATOM 1491 N N . TYR A 1 190 ? -5.587 18.224 7.279 1.00 79.06 190 TYR A N 1
ATOM 1492 C CA . TYR A 1 190 ? -5.045 17.651 8.519 1.00 79.06 190 TYR A CA 1
ATOM 1493 C C . TYR A 1 190 ? -6.096 17.406 9.594 1.00 79.06 190 TYR A C 1
ATOM 1495 O O . TYR A 1 190 ? -5.972 16.430 10.329 1.00 79.06 190 TYR A O 1
ATOM 1503 N N . LYS A 1 191 ? -7.123 18.257 9.683 1.00 81.81 191 LYS A N 1
ATOM 1504 C CA . LYS A 1 191 ? -8.187 18.087 10.678 1.00 81.81 191 LYS A CA 1
ATOM 1505 C C . LYS A 1 191 ? -9.012 16.827 10.405 1.00 81.81 191 LYS A C 1
ATOM 1507 O O . LYS A 1 191 ? -9.093 15.971 11.273 1.00 81.81 191 LYS A O 1
ATOM 1512 N N . ALA A 1 192 ? -9.521 16.668 9.183 1.00 79.12 192 ALA A N 1
ATOM 1513 C CA . ALA A 1 192 ? -10.277 15.476 8.793 1.00 79.12 192 ALA A CA 1
ATOM 1514 C C . ALA A 1 192 ? -9.445 14.192 8.976 1.00 79.12 192 ALA A C 1
ATOM 1516 O O . ALA A 1 192 ? -9.919 13.204 9.529 1.00 79.12 192 ALA A O 1
ATOM 1517 N N . LEU A 1 193 ? -8.160 14.224 8.602 1.00 79.06 193 LEU A N 1
ATOM 1518 C CA . LEU A 1 193 ? -7.246 13.095 8.813 1.00 79.06 193 LEU A CA 1
ATOM 1519 C C . LEU A 1 193 ? -6.985 12.802 10.299 1.00 79.06 193 LEU A C 1
ATOM 1521 O O . LEU A 1 193 ? -6.776 11.647 10.666 1.00 79.06 193 LEU A O 1
ATOM 1525 N N . GLN A 1 194 ? -6.991 13.825 11.155 1.00 85.69 194 GLN A N 1
ATOM 1526 C CA . GLN A 1 194 ? -6.848 13.663 12.599 1.00 85.69 194 GLN A CA 1
ATOM 1527 C C . GLN A 1 194 ? -8.065 13.000 13.227 1.00 85.69 194 GLN A C 1
ATOM 1529 O O . GLN A 1 194 ? -7.891 12.118 14.065 1.00 85.69 194 GLN A O 1
ATOM 1534 N N . ASP A 1 195 ? -9.265 13.390 12.810 1.00 87.50 195 ASP A N 1
ATOM 1535 C CA . ASP A 1 195 ? -10.504 12.791 13.303 1.00 87.50 195 ASP A CA 1
ATOM 1536 C C . ASP A 1 195 ? -10.551 11.295 12.935 1.00 87.50 195 ASP A C 1
ATOM 1538 O O . ASP A 1 195 ? -10.834 10.441 13.778 1.00 87.50 195 ASP A O 1
ATOM 1542 N N . VAL A 1 196 ? -10.132 10.954 11.712 1.00 86.50 196 VAL A N 1
ATOM 1543 C CA . VAL A 1 196 ? -9.982 9.561 11.258 1.00 86.50 196 VAL A CA 1
ATOM 1544 C C . VAL A 1 196 ? -8.927 8.809 12.069 1.00 86.50 196 VAL A C 1
ATOM 1546 O O . VAL A 1 196 ? -9.166 7.678 12.485 1.00 86.50 196 VAL A O 1
ATOM 1549 N N . GLU A 1 197 ? -7.764 9.413 12.321 1.00 89.00 197 GLU A N 1
ATOM 1550 C CA . GLU A 1 197 ? -6.707 8.805 13.139 1.00 89.00 197 GLU A CA 1
ATOM 1551 C C . GLU A 1 197 ? -7.198 8.481 14.558 1.00 89.00 197 GLU A C 1
ATOM 1553 O O . GLU A 1 197 ? -6.903 7.399 15.073 1.00 89.00 197 GLU A O 1
ATOM 1558 N N . VAL A 1 198 ? -7.950 9.391 15.184 1.00 90.38 198 VAL A N 1
ATOM 1559 C CA . VAL A 1 198 ? -8.529 9.186 16.521 1.00 90.38 198 VAL A CA 1
ATOM 1560 C C . VAL A 1 198 ? -9.477 7.989 16.515 1.00 90.38 198 VAL A C 1
ATOM 1562 O O . VAL A 1 198 ? -9.350 7.101 17.363 1.00 90.38 198 VAL A O 1
ATOM 1565 N N . GLU A 1 199 ? -10.375 7.916 15.534 1.00 90.44 199 GLU A N 1
ATOM 1566 C CA . GLU A 1 199 ? -11.318 6.803 15.409 1.00 90.44 199 GLU A CA 1
ATOM 1567 C C . GLU A 1 199 ? -10.616 5.472 15.086 1.00 90.44 199 GLU A C 1
ATOM 1569 O O . GLU A 1 199 ? -10.965 4.433 15.652 1.00 90.44 199 GLU A O 1
ATOM 1574 N N . VAL A 1 200 ? -9.564 5.475 14.259 1.00 88.44 200 VAL A N 1
ATOM 1575 C CA . VAL A 1 200 ? -8.761 4.265 14.016 1.00 88.44 200 VAL A CA 1
ATOM 1576 C C . VAL A 1 200 ? -8.049 3.817 15.288 1.00 88.44 200 VAL A C 1
ATOM 1578 O O . VAL A 1 200 ? -8.106 2.635 15.617 1.00 88.44 200 VAL A O 1
ATOM 1581 N N . LYS A 1 201 ? -7.416 4.729 16.034 1.00 89.75 201 LYS A N 1
ATOM 1582 C CA . LYS A 1 201 ? -6.731 4.393 17.295 1.00 89.75 201 LYS A CA 1
ATOM 1583 C C . LYS A 1 201 ? -7.693 3.909 18.376 1.00 89.75 201 LYS A C 1
ATOM 1585 O O . LYS A 1 201 ? -7.303 3.105 19.217 1.00 89.75 201 LYS A O 1
ATOM 1590 N N . ARG A 1 202 ? -8.957 4.337 18.342 1.00 88.56 202 ARG A N 1
ATOM 1591 C CA . ARG A 1 202 ? -10.002 3.784 19.212 1.00 88.56 202 ARG A CA 1
ATOM 1592 C C . ARG A 1 202 ? -10.276 2.305 18.916 1.00 88.56 202 ARG A C 1
ATOM 1594 O O . ARG A 1 202 ? -10.509 1.540 19.847 1.00 88.56 202 ARG A O 1
ATOM 1601 N N . LEU A 1 203 ? -10.253 1.905 17.643 1.00 84.88 203 LEU A N 1
ATOM 1602 C CA . LEU A 1 203 ? -10.498 0.521 17.211 1.00 84.88 203 LEU A CA 1
ATOM 1603 C C . LEU A 1 203 ? -9.246 -0.359 17.304 1.00 84.88 203 LEU A C 1
ATOM 1605 O O . LEU A 1 203 ? -9.331 -1.530 17.668 1.00 84.88 203 LEU A O 1
ATOM 1609 N N . VAL A 1 204 ? -8.087 0.206 16.966 1.00 84.81 204 VAL A N 1
ATOM 1610 C CA . VAL A 1 204 ? -6.789 -0.471 16.924 1.00 84.81 204 VAL A CA 1
ATOM 1611 C C . VAL A 1 204 ? -5.731 0.437 17.573 1.00 84.81 204 VAL A C 1
ATOM 1613 O O . VAL A 1 204 ? -5.049 1.192 16.876 1.00 84.81 204 VAL A O 1
ATOM 1616 N N . PRO A 1 205 ? -5.563 0.379 18.910 1.00 83.94 205 PRO A N 1
ATOM 1617 C CA . PRO A 1 205 ? -4.696 1.304 19.655 1.00 83.94 205 PRO A CA 1
ATOM 1618 C C . PRO A 1 205 ? -3.221 1.300 19.244 1.00 83.94 205 PRO A C 1
ATOM 1620 O O . PRO A 1 205 ? -2.534 2.306 19.399 1.00 83.94 205 PRO A O 1
ATOM 1623 N N . SER A 1 206 ? -2.730 0.190 18.691 1.00 84.50 206 SER A N 1
ATOM 1624 C CA . SER A 1 206 ? -1.366 0.050 18.169 1.00 84.50 206 SER A CA 1
ATOM 1625 C C . SER A 1 206 ? -1.153 0.708 16.800 1.00 84.50 206 SER A C 1
ATOM 1627 O O . SER A 1 206 ? -0.042 0.667 16.279 1.00 84.50 206 SER A O 1
ATOM 1629 N N . ALA A 1 207 ? -2.183 1.314 16.194 1.00 84.69 207 ALA A N 1
ATOM 1630 C CA . ALA A 1 207 ? -2.052 1.991 14.908 1.00 84.69 207 ALA A CA 1
ATOM 1631 C C . ALA A 1 207 ? -1.124 3.205 14.975 1.00 84.69 207 ALA A C 1
ATOM 1633 O O . ALA A 1 207 ? -1.378 4.186 15.681 1.00 84.69 207 ALA A O 1
ATOM 1634 N N . VAL A 1 208 ? -0.061 3.146 14.175 1.00 86.56 208 VAL A N 1
ATOM 1635 C CA . VAL A 1 208 ? 0.909 4.227 14.024 1.00 86.56 208 VAL A CA 1
ATOM 1636 C C . VAL A 1 208 ? 0.565 5.043 12.785 1.00 86.56 208 VAL A C 1
ATOM 1638 O O . VAL A 1 208 ? 0.442 4.499 11.687 1.00 86.56 208 VAL A O 1
ATOM 1641 N N . PHE A 1 209 ? 0.445 6.357 12.966 1.00 86.94 209 PHE A N 1
ATOM 1642 C CA . PHE A 1 209 ? 0.189 7.317 11.900 1.00 86.94 209 PHE A CA 1
ATOM 1643 C C . PHE A 1 209 ? 1.341 8.310 11.801 1.00 86.94 209 PHE A C 1
ATOM 1645 O O . PHE A 1 209 ? 1.775 8.868 12.808 1.00 86.94 209 PHE A O 1
ATOM 1652 N N . TYR A 1 210 ? 1.801 8.554 10.578 1.00 84.12 210 TYR A N 1
ATOM 1653 C CA . TYR A 1 210 ? 2.709 9.650 10.260 1.00 84.12 210 TYR A CA 1
ATOM 1654 C C . TYR A 1 210 ? 2.019 10.638 9.331 1.00 84.12 210 TYR A C 1
ATOM 1656 O O . TYR A 1 210 ? 1.240 10.259 8.453 1.00 84.12 210 TYR A O 1
ATOM 1664 N N . ARG A 1 211 ? 2.337 11.915 9.525 1.00 80.88 211 ARG A N 1
ATOM 1665 C CA . ARG A 1 211 ? 1.898 13.001 8.656 1.00 80.88 211 ARG A CA 1
ATOM 1666 C C . ARG A 1 211 ? 3.123 13.641 8.043 1.00 80.88 211 ARG A C 1
ATOM 1668 O O . ARG A 1 211 ? 4.060 13.991 8.760 1.00 80.88 211 ARG A O 1
ATOM 1675 N N . GLU A 1 212 ? 3.100 13.806 6.733 1.00 81.19 212 GLU A N 1
ATOM 1676 C CA . GLU A 1 212 ? 4.143 14.526 6.019 1.00 81.19 212 GLU A CA 1
ATOM 1677 C C . GLU A 1 212 ? 3.502 15.633 5.189 1.00 81.19 212 GLU A C 1
ATOM 1679 O O . GLU A 1 212 ? 2.529 15.412 4.467 1.00 81.19 212 GLU A O 1
ATOM 1684 N N . ALA A 1 213 ? 4.058 16.839 5.280 1.00 72.31 213 ALA A N 1
ATOM 1685 C CA . ALA A 1 213 ? 3.645 17.921 4.402 1.00 72.31 213 ALA A CA 1
ATOM 1686 C C . ALA A 1 213 ? 3.967 17.551 2.950 1.00 72.31 213 ALA A C 1
ATOM 1688 O O . ALA A 1 213 ? 5.021 16.962 2.669 1.00 72.31 213 ALA A O 1
ATOM 1689 N N . LEU A 1 214 ? 3.091 17.936 2.019 1.00 66.38 214 LEU A N 1
ATOM 1690 C CA . LEU A 1 214 ? 3.385 17.835 0.595 1.00 66.38 214 LEU A CA 1
ATOM 1691 C C . LEU A 1 214 ? 4.577 18.755 0.269 1.00 66.38 214 LEU A C 1
ATOM 1693 O O . LEU A 1 214 ? 4.425 19.939 -0.013 1.00 66.38 214 LEU A O 1
ATOM 1697 N N . ARG A 1 215 ? 5.804 18.233 0.342 1.00 59.19 215 ARG A N 1
ATOM 1698 C CA . ARG A 1 215 ? 6.975 18.979 -0.122 1.00 59.19 215 ARG A CA 1
ATOM 1699 C C . ARG A 1 215 ? 6.906 19.029 -1.639 1.00 59.19 215 ARG A C 1
ATOM 1701 O O . ARG A 1 215 ? 7.033 17.992 -2.292 1.00 59.19 215 ARG A O 1
ATOM 1708 N N . SER A 1 216 ? 6.702 20.225 -2.183 1.00 43.19 216 SER A N 1
ATOM 1709 C CA . SER A 1 216 ? 6.777 20.484 -3.618 1.00 43.19 216 SER A CA 1
ATOM 1710 C C . SER A 1 216 ? 8.164 20.053 -4.109 1.00 43.19 216 SER A C 1
ATOM 1712 O O . SER A 1 216 ? 9.162 20.732 -3.868 1.00 43.19 216 SER A O 1
ATOM 1714 N N . ARG A 1 217 ? 8.275 18.868 -4.724 1.00 41.97 217 ARG A N 1
ATOM 1715 C CA . ARG A 1 217 ? 9.518 18.429 -5.373 1.00 41.97 217 ARG A CA 1
ATOM 1716 C C . ARG A 1 217 ? 9.632 19.144 -6.717 1.00 41.97 217 ARG A C 1
ATOM 1718 O O . ARG A 1 217 ? 9.472 18.535 -7.765 1.00 41.97 217 ARG A O 1
ATOM 1725 N N . TYR A 1 218 ? 9.956 20.429 -6.668 1.00 35.91 218 TYR A N 1
ATOM 1726 C CA . TYR A 1 218 ? 10.648 21.104 -7.759 1.00 35.91 218 TYR A CA 1
ATOM 1727 C C . TYR A 1 218 ? 12.083 21.364 -7.311 1.00 35.91 218 TYR A C 1
ATOM 1729 O O . TYR A 1 218 ? 12.395 22.443 -6.828 1.00 35.91 218 TYR A O 1
ATOM 1737 N N . SER A 1 219 ? 12.945 20.354 -7.430 1.00 31.78 219 SER A N 1
ATOM 1738 C CA . SER A 1 219 ? 14.372 20.567 -7.691 1.00 31.78 219 SER A CA 1
ATOM 1739 C C . SER A 1 219 ? 15.043 19.238 -8.033 1.00 31.78 219 SER A C 1
ATOM 1741 O O . SER A 1 219 ? 15.439 18.486 -7.150 1.00 31.78 219 SER A O 1
ATOM 1743 N N . PHE A 1 220 ? 15.126 18.948 -9.328 1.00 30.78 220 PHE A N 1
ATOM 1744 C CA . PHE A 1 220 ? 16.292 18.308 -9.929 1.00 30.78 220 PHE A CA 1
ATOM 1745 C C . PHE A 1 220 ? 16.492 18.999 -11.283 1.00 30.78 220 PHE A C 1
ATOM 1747 O O . PHE A 1 220 ? 15.780 18.727 -12.249 1.00 30.78 220 PHE A O 1
ATOM 1754 N N . ARG A 1 221 ? 17.389 19.986 -11.290 1.00 32.12 221 ARG A N 1
ATOM 1755 C CA . ARG A 1 221 ? 18.223 20.313 -12.447 1.00 32.12 221 ARG A CA 1
ATOM 1756 C C . ARG A 1 221 ? 19.598 19.729 -12.176 1.00 32.12 221 ARG A C 1
ATOM 1758 O O . ARG A 1 221 ? 19.985 19.747 -10.986 1.00 32.12 221 ARG A O 1
#

Organism: NCBI:txid1051891

Foldseek 3Di:
DCVVLVLDPPRPKDFQEWEWADEQQKIWIWTATDPP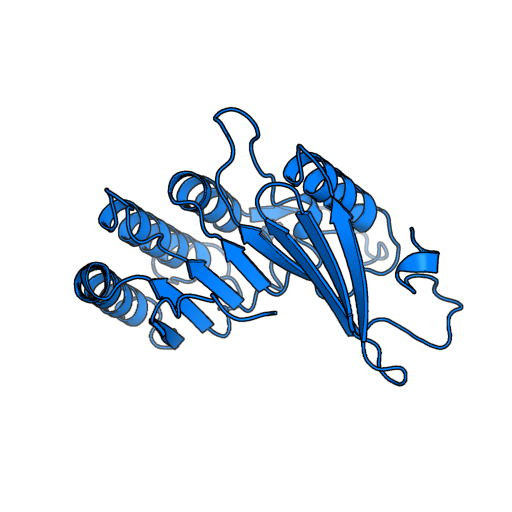GIDIDIDGHNCRLVVVVVVLQVQLPRPDHHAYAYAYYYDDDPDDQDDLQSVQVHYAHYHYEDPVNLLVVLVQQLDWDQPSDDDPDDDDDDRDIDGRNLNHQEYEYEYEAPDPPLLSNLVSVLVSLCRAPAPPPVDPDHGDYHNAYEYEYAPVSVVSVVVSVVSSCVRPVNYHYHYDYNDPPPDDD

pLDDT: mean 78.73, std 14.88, range [30.78, 95.81]

Sequence (221 aa):
MVALLGLNQQSDTRPLGISIAADHQIIDIHVREHEIGSRVFSFLRPRPLRMVKLLGRFFTVVPFCPPIDLAIRGYETQGDLFDLAPWSGCLESLELSQPTRYLRIMEQLAQRTVAPNGNQTETSAARAEDWMCPNLQYITFRVPEMASEPDLYGEALLSLVRTRWSRTDGAPTPAIQPAKFVNIGPESCYKALQDVEVEVKRLVPSAVFYREALRSRYSFR

Secondary structure (DSSP, 8-state):
-TTTTT--TT-SS-EEEEEEEEETTEEEEEEEETTTEEEEEEEE-SSHHHHHHHHHHHHHTSS----EEEEEES---TT-----GGGTTTEEEEEE--HHHHHHHHHHHTSEEE-----S----S-PPEEESSTT--EEEEE--TT-S-HHHHHHHHHHHHHHHT--TTS-S-PPPPPSEEEEEE-GGGHHHHHHHHHHHHHH-TT--EEEEE--------